Protein AF-A0A6C0KJL3-F1 (afdb_monomer_lite)

Organism: NCBI:txid1070528

Secondary structure (DSSP, 8-state):
----TTSS-PPPHHHHHHHHHHHHSS-HHHHHHHHHHHHHHHHHHHHHHHHHHHHHTT-TT-HHHHHHHHHHHHHHHHHHHHS--SSS-HHHHHHHHHHHHHHHHHHHTT-S-GGGSS-HHHHHHHHSTTTS-S----HHHHHHHHHHTS-HHHHHHHHHHB-TTT--B-S-HHHHHHHTT--HHHHHHHHHHHHHHHHHHHHH-

Radius of gyration: 25.86 Å; chains: 1; bounding box: 66×48×45 Å

Structure (mmCIF, N/CA/C/O backbone):
data_AF-A0A6C0KJL3-F1
#
_entry.id   AF-A0A6C0KJL3-F1
#
loop_
_atom_site.group_PDB
_atom_site.id
_atom_site.type_symbol
_atom_site.label_atom_id
_atom_site.label_alt_id
_atom_site.label_comp_id
_atom_site.label_asym_id
_atom_site.label_entity_id
_atom_site.label_seq_id
_atom_site.pdbx_PDB_ins_code
_atom_site.Cartn_x
_atom_site.Cartn_y
_atom_site.Cartn_z
_atom_site.occupancy
_atom_site.B_iso_or_equiv
_atom_site.auth_seq_id
_atom_site.auth_comp_id
_atom_site.auth_asym_id
_atom_site.auth_atom_id
_atom_site.pdbx_PDB_model_num
ATOM 1 N N . MET A 1 1 ? 9.058 -17.399 2.125 1.00 34.12 1 MET A N 1
ATOM 2 C CA . MET A 1 1 ? 9.215 -16.465 3.259 1.00 34.12 1 MET A CA 1
ATOM 3 C C . MET A 1 1 ? 10.710 -16.349 3.480 1.00 34.12 1 MET A C 1
ATOM 5 O O . MET A 1 1 ? 11.333 -17.390 3.612 1.00 34.12 1 MET A O 1
ATOM 9 N N . VAL A 1 2 ? 11.296 -15.160 3.320 1.00 35.38 2 VAL A N 1
ATOM 10 C CA . VAL A 1 2 ? 12.758 -14.978 3.247 1.00 35.38 2 VAL A CA 1
ATOM 11 C C . VAL A 1 2 ? 13.234 -14.254 4.505 1.00 35.38 2 VAL A C 1
ATOM 13 O O . VAL A 1 2 ? 12.741 -13.169 4.811 1.00 35.38 2 VAL A O 1
ATOM 16 N N . ASP A 1 3 ? 14.181 -14.874 5.206 1.00 35.19 3 ASP A N 1
ATOM 17 C CA . ASP A 1 3 ? 14.877 -14.434 6.424 1.00 35.19 3 ASP A CA 1
ATOM 18 C C . ASP A 1 3 ? 15.777 -13.193 6.209 1.00 35.19 3 ASP A C 1
ATOM 20 O O . ASP A 1 3 ? 16.974 -13.198 6.486 1.00 35.19 3 ASP A O 1
ATOM 24 N N . GLY A 1 4 ? 15.213 -12.096 5.698 1.00 38.81 4 GLY A N 1
ATOM 25 C CA . GLY A 1 4 ? 15.947 -10.861 5.378 1.00 38.81 4 GLY A CA 1
ATOM 26 C C . GLY A 1 4 ? 15.977 -9.797 6.484 1.00 38.81 4 GLY A C 1
ATOM 27 O O . GLY A 1 4 ? 16.619 -8.763 6.324 1.00 38.81 4 GLY A O 1
ATOM 28 N N . TYR A 1 5 ? 15.300 -10.013 7.616 1.00 45.66 5 TYR A N 1
ATOM 29 C CA . TYR A 1 5 ? 15.091 -8.982 8.649 1.00 45.66 5 TYR A CA 1
ATOM 30 C C . TYR A 1 5 ? 16.319 -8.677 9.538 1.00 45.66 5 TYR A C 1
ATOM 32 O O . TYR A 1 5 ? 16.219 -7.849 10.439 1.00 45.66 5 TYR A O 1
ATOM 40 N N . ARG A 1 6 ? 17.470 -9.340 9.338 1.00 42.97 6 ARG A N 1
ATOM 41 C CA . ARG A 1 6 ? 18.531 -9.434 10.363 1.00 42.97 6 ARG A CA 1
ATOM 42 C C . ARG A 1 6 ? 19.648 -8.378 10.353 1.00 42.97 6 ARG A C 1
ATOM 44 O 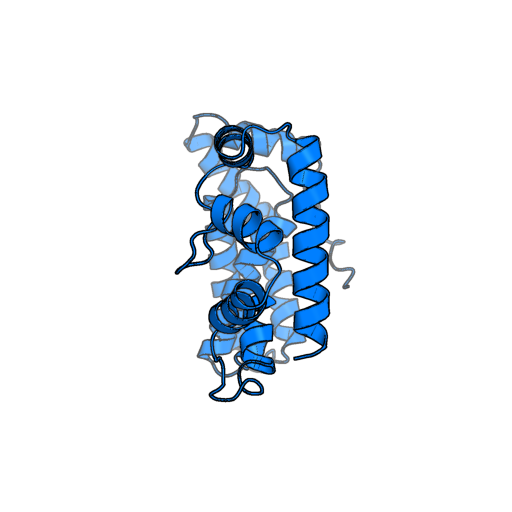O . ARG A 1 6 ? 20.422 -8.386 11.300 1.00 42.97 6 ARG A O 1
ATOM 51 N N . SER A 1 7 ? 19.782 -7.484 9.367 1.00 54.38 7 SER A N 1
ATOM 52 C CA . SER A 1 7 ? 20.980 -6.607 9.307 1.00 54.38 7 SER A CA 1
ATOM 53 C C . SER A 1 7 ? 20.757 -5.121 9.581 1.00 54.38 7 SER A C 1
ATOM 55 O O . SER A 1 7 ? 21.727 -4.372 9.578 1.00 54.38 7 SER A O 1
ATOM 57 N N . ILE A 1 8 ? 19.519 -4.666 9.769 1.00 61.59 8 ILE A N 1
ATOM 58 C CA . ILE A 1 8 ? 19.235 -3.255 10.058 1.00 61.59 8 ILE A CA 1
ATOM 59 C C . ILE A 1 8 ? 18.460 -3.221 11.363 1.00 61.59 8 ILE A C 1
ATOM 61 O O . ILE A 1 8 ? 17.406 -3.861 11.430 1.00 61.59 8 ILE A O 1
ATOM 65 N N . PRO A 1 9 ? 18.975 -2.542 12.404 1.00 66.75 9 PRO A N 1
ATOM 66 C CA . PRO A 1 9 ? 18.314 -2.513 13.692 1.00 66.75 9 PRO A CA 1
ATOM 67 C C . PRO A 1 9 ? 16.932 -1.896 13.511 1.00 66.75 9 PRO A C 1
ATOM 69 O O . PRO A 1 9 ? 16.788 -0.720 13.183 1.00 66.75 9 PRO A O 1
ATOM 72 N N . MET A 1 10 ? 15.900 -2.718 13.660 1.00 80.81 10 MET A N 1
ATOM 73 C CA . MET A 1 10 ? 14.526 -2.241 13.661 1.00 80.81 10 MET A CA 1
ATOM 74 C C . MET A 1 10 ? 14.321 -1.375 14.899 1.00 80.81 10 MET A C 1
ATOM 76 O O . MET A 1 10 ? 14.854 -1.691 15.964 1.00 80.81 10 MET A O 1
ATOM 80 N N . LEU A 1 11 ? 13.525 -0.314 14.771 1.00 83.81 11 LEU A N 1
ATOM 81 C CA . LEU A 1 11 ? 13.121 0.454 15.947 1.00 83.81 11 LEU A CA 1
ATOM 82 C C . LEU A 1 11 ? 12.417 -0.472 16.950 1.00 83.81 11 LEU A C 1
ATOM 84 O O . LEU A 1 11 ? 11.593 -1.311 16.564 1.00 83.81 11 LEU A O 1
ATOM 88 N N . SER A 1 12 ? 12.747 -0.313 18.230 1.00 85.44 12 SER A N 1
ATOM 89 C CA . SER A 1 12 ? 12.086 -1.027 19.321 1.00 85.44 12 SER A CA 1
ATOM 90 C C . SER A 1 12 ? 10.618 -0.604 19.438 1.00 85.44 12 SER A C 1
ATOM 92 O O . SER A 1 12 ? 10.210 0.454 18.954 1.00 85.44 12 SER A O 1
ATOM 94 N N . GLU A 1 13 ? 9.806 -1.396 20.142 1.00 82.56 13 GLU A N 1
ATOM 95 C CA . GLU A 1 13 ? 8.405 -1.031 20.409 1.00 82.56 13 GLU A CA 1
ATOM 96 C C . GLU A 1 13 ? 8.288 0.308 21.161 1.00 82.56 13 GLU A C 1
ATOM 98 O O . GLU A 1 13 ? 7.394 1.103 20.872 1.00 82.56 13 GLU A O 1
ATOM 103 N N . SER A 1 14 ? 9.226 0.607 22.070 1.00 86.25 14 SER A N 1
ATOM 104 C CA . SER A 1 14 ? 9.267 1.891 22.781 1.00 86.25 14 SER A CA 1
ATOM 105 C C . SER A 1 14 ? 9.538 3.067 21.838 1.00 86.25 14 SER A C 1
ATOM 107 O O . SER A 1 14 ? 8.843 4.081 21.904 1.00 86.25 14 SER A O 1
ATOM 109 N N . GLN A 1 15 ? 10.482 2.916 20.906 1.00 87.75 15 GLN A N 1
ATOM 110 C CA . GLN A 1 15 ? 10.778 3.927 19.888 1.00 87.75 15 GLN A CA 1
ATOM 111 C C . GLN A 1 15 ? 9.603 4.115 18.920 1.00 87.75 15 GLN A C 1
ATOM 113 O O . GLN A 1 15 ? 9.254 5.244 18.590 1.00 87.75 15 GLN A O 1
ATOM 118 N N . ILE A 1 16 ? 8.934 3.032 18.511 1.00 86.56 16 ILE A N 1
ATOM 119 C CA . ILE A 1 16 ? 7.727 3.106 17.672 1.00 86.56 16 ILE A CA 1
ATOM 120 C C . ILE A 1 16 ? 6.605 3.851 18.401 1.00 86.56 16 ILE A C 1
ATOM 122 O O . ILE A 1 16 ? 5.916 4.667 17.789 1.00 86.56 16 ILE A O 1
ATOM 126 N N . SER A 1 17 ? 6.430 3.612 19.703 1.00 87.25 17 SER A N 1
ATOM 127 C CA . SER A 1 17 ? 5.445 4.340 20.506 1.00 87.25 17 SER A CA 1
ATOM 128 C C . SER A 1 17 ? 5.764 5.834 20.588 1.00 87.25 17 SER A C 1
ATOM 130 O O . SER A 1 17 ? 4.853 6.651 20.472 1.00 87.25 17 SER A O 1
ATOM 132 N N . MET A 1 18 ? 7.038 6.201 20.746 1.00 89.12 18 MET A N 1
ATOM 133 C CA . MET A 1 18 ? 7.469 7.602 20.743 1.00 89.12 18 MET A CA 1
ATOM 134 C C . MET A 1 18 ? 7.183 8.265 19.391 1.00 89.12 18 MET A C 1
ATOM 136 O O . MET A 1 18 ? 6.534 9.305 19.342 1.00 89.12 18 MET A O 1
ATOM 140 N N . VAL A 1 19 ? 7.562 7.608 18.293 1.00 90.44 19 VAL A N 1
ATOM 141 C CA . VAL A 1 19 ? 7.276 8.063 16.926 1.00 90.44 19 VAL A CA 1
ATOM 142 C C . VAL A 1 19 ? 5.771 8.247 16.708 1.00 90.44 19 VAL A C 1
ATOM 144 O O . VAL A 1 19 ? 5.336 9.270 16.189 1.00 90.44 19 VAL A O 1
ATOM 147 N N . ARG A 1 20 ? 4.946 7.293 17.152 1.00 91.25 20 ARG A N 1
ATOM 148 C CA . ARG A 1 20 ? 3.483 7.396 17.072 1.00 91.25 20 ARG A CA 1
ATOM 149 C C . ARG A 1 20 ? 2.946 8.605 17.834 1.00 91.25 20 ARG A C 1
ATOM 151 O O . ARG A 1 20 ? 2.036 9.262 17.341 1.00 91.25 20 ARG A O 1
ATOM 158 N N . ASN A 1 21 ? 3.475 8.883 19.021 1.00 90.69 21 ASN A N 1
ATOM 159 C CA . ASN A 1 21 ? 3.049 10.033 19.813 1.00 90.69 21 ASN A CA 1
ATOM 160 C C . ASN A 1 21 ? 3.415 11.353 19.123 1.00 90.69 21 ASN A C 1
ATOM 162 O O . ASN A 1 21 ? 2.579 12.249 19.088 1.00 90.69 21 ASN A O 1
ATOM 166 N N . ILE A 1 22 ? 4.593 11.436 18.496 1.00 91.31 22 ILE A N 1
ATOM 167 C CA . ILE A 1 22 ? 4.994 12.599 17.688 1.00 91.31 22 ILE A CA 1
ATOM 168 C C . ILE A 1 22 ? 4.017 12.817 16.525 1.00 91.31 22 ILE A C 1
ATOM 170 O O . ILE A 1 22 ? 3.498 13.914 16.350 1.00 91.31 22 ILE A O 1
ATOM 174 N N . PHE A 1 23 ? 3.685 11.766 15.768 1.00 88.88 23 PHE A N 1
ATOM 175 C CA . PHE A 1 23 ? 2.754 11.883 14.638 1.00 88.88 23 PHE A CA 1
ATOM 176 C C . PHE A 1 23 ? 1.303 12.186 15.040 1.00 88.88 23 PHE A C 1
ATOM 178 O O . PHE A 1 23 ? 0.539 12.664 14.202 1.00 88.88 23 PHE A O 1
ATOM 185 N N . LYS A 1 24 ? 0.921 11.930 16.297 1.00 89.31 24 LYS A N 1
ATOM 186 C CA . LYS A 1 24 ? -0.383 12.315 16.857 1.00 89.31 24 LYS A CA 1
ATOM 187 C C . LYS A 1 24 ? -0.439 13.758 17.359 1.00 89.31 24 LYS A C 1
ATOM 189 O O . LYS A 1 24 ? -1.544 14.267 17.500 1.00 89.31 24 LYS A O 1
ATOM 194 N N . GLY A 1 25 ? 0.701 14.363 17.688 1.00 88.06 25 GLY A N 1
ATOM 195 C CA . GLY A 1 25 ? 0.764 15.754 18.136 1.00 88.06 25 GLY A CA 1
ATOM 196 C C . GLY A 1 25 ? 0.514 16.743 16.997 1.00 88.06 25 GLY A C 1
ATOM 197 O O . GLY A 1 25 ? 0.471 16.356 15.831 1.00 88.06 25 GLY A O 1
ATOM 198 N N . ASP A 1 26 ? 0.394 18.025 17.328 1.00 89.19 26 ASP A N 1
ATOM 199 C CA . ASP A 1 26 ? 0.121 19.092 16.350 1.00 89.19 26 ASP A CA 1
ATOM 200 C C . ASP A 1 26 ? 1.394 19.775 15.814 1.00 89.19 26 ASP A C 1
ATOM 202 O O . ASP A 1 26 ? 1.324 20.617 14.923 1.00 89.19 26 ASP A O 1
ATOM 206 N N . ASP A 1 27 ? 2.573 19.405 16.324 1.00 92.44 27 ASP A N 1
ATOM 207 C CA . ASP A 1 27 ? 3.851 19.986 15.902 1.00 92.44 27 ASP A CA 1
ATOM 208 C C . ASP A 1 27 ? 4.324 19.396 14.562 1.00 92.44 27 ASP A C 1
ATOM 210 O O . ASP A 1 27 ? 4.926 18.319 14.496 1.00 92.44 27 ASP A O 1
ATOM 214 N N . GLU A 1 28 ? 4.040 20.108 13.472 1.00 90.88 28 GLU A N 1
ATOM 215 C CA . GLU A 1 28 ? 4.455 19.703 12.127 1.00 90.88 28 GLU A CA 1
ATOM 216 C C . GLU A 1 28 ? 5.974 19.743 11.916 1.00 90.88 28 GLU A C 1
ATOM 218 O O . GLU A 1 28 ? 6.496 18.898 11.186 1.00 90.88 28 GLU A O 1
ATOM 223 N N . ASN A 1 29 ? 6.709 20.641 12.583 1.00 91.81 29 ASN A N 1
ATOM 224 C CA . ASN A 1 29 ? 8.169 20.69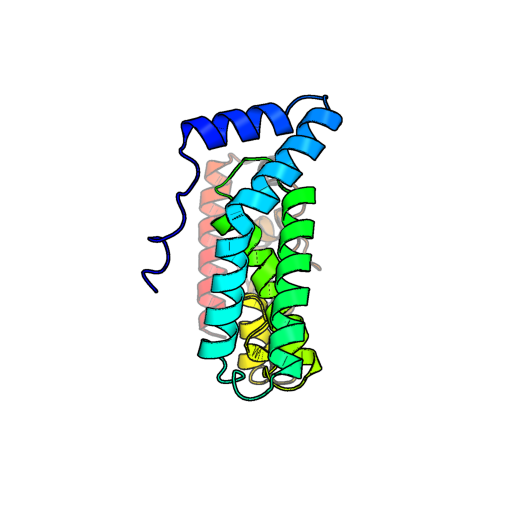2 12.455 1.00 91.81 29 ASN A CA 1
ATOM 225 C C . ASN A 1 29 ? 8.790 19.416 13.026 1.00 91.81 29 ASN A C 1
ATOM 227 O O . ASN A 1 29 ? 9.596 18.759 12.363 1.00 91.81 29 ASN A O 1
ATOM 231 N N . LEU A 1 30 ? 8.322 18.994 14.203 1.00 91.81 30 LEU A N 1
ATOM 232 C CA . LEU A 1 30 ? 8.777 17.760 14.836 1.00 91.81 30 LEU A CA 1
ATOM 233 C C . LEU A 1 30 ? 8.439 16.521 13.993 1.00 91.81 30 LEU A C 1
ATOM 235 O O . LEU A 1 30 ? 9.232 15.576 13.917 1.00 91.81 30 LEU A O 1
ATOM 239 N N . LYS A 1 31 ? 7.289 16.513 13.305 1.00 90.88 31 LYS A N 1
ATOM 240 C CA . LYS A 1 31 ? 6.938 15.441 12.359 1.00 90.88 31 LYS A CA 1
ATOM 241 C C . LYS A 1 31 ? 7.861 15.426 11.143 1.00 90.88 31 LYS A C 1
ATOM 243 O O . LYS A 1 31 ? 8.248 14.343 10.705 1.00 90.88 31 LYS A O 1
ATOM 248 N N . VAL A 1 32 ? 8.206 16.586 10.582 1.00 91.38 32 VAL A N 1
ATOM 249 C CA . VAL A 1 32 ? 9.141 16.696 9.447 1.00 91.38 32 VAL A CA 1
ATOM 250 C C . VAL A 1 32 ? 10.526 16.176 9.838 1.00 91.38 32 VAL A C 1
ATOM 252 O O . VAL A 1 32 ? 11.061 15.305 9.149 1.00 91.38 32 VAL A O 1
ATOM 255 N N . GLU A 1 33 ? 11.066 16.616 10.974 1.00 93.50 33 GLU A N 1
ATOM 256 C CA . GLU A 1 33 ? 12.355 16.136 11.487 1.00 93.50 33 GLU A CA 1
ATOM 257 C C . GLU A 1 33 ? 12.334 14.629 11.754 1.00 93.50 33 GLU A C 1
ATOM 259 O O . GLU A 1 33 ? 13.234 13.894 11.339 1.00 93.50 33 GLU A O 1
ATOM 264 N N . THR A 1 34 ? 11.255 14.135 12.365 1.00 93.00 34 THR A N 1
ATOM 265 C CA . THR A 1 34 ? 11.082 12.703 12.621 1.00 93.00 34 THR A CA 1
ATOM 266 C C . THR A 1 34 ? 11.068 11.910 11.317 1.00 93.00 34 THR A C 1
ATOM 268 O O . THR A 1 34 ? 11.749 10.890 11.221 1.00 93.00 34 THR A O 1
ATOM 271 N N . ARG A 1 35 ? 10.362 12.371 10.274 1.00 92.81 35 ARG A N 1
ATOM 272 C CA . ARG A 1 35 ? 10.384 11.718 8.952 1.00 92.81 35 ARG A CA 1
ATOM 273 C C . ARG A 1 35 ? 11.794 11.675 8.366 1.00 92.81 35 ARG A C 1
ATOM 275 O O . ARG A 1 35 ? 12.170 10.634 7.836 1.00 92.81 35 ARG A O 1
ATOM 282 N N . ALA A 1 36 ? 12.581 12.742 8.495 1.00 92.69 36 ALA A N 1
ATOM 283 C CA . ALA A 1 36 ? 13.961 12.775 8.007 1.00 92.69 36 ALA A CA 1
ATOM 284 C C . ALA A 1 36 ? 14.862 11.759 8.733 1.00 92.69 36 ALA A C 1
ATOM 286 O O . ALA A 1 36 ? 15.607 11.019 8.088 1.00 92.69 36 ALA A O 1
ATOM 287 N N . ILE A 1 37 ? 14.737 11.650 10.061 1.00 92.56 37 ILE A N 1
ATOM 288 C CA . ILE A 1 37 ? 15.468 10.656 10.865 1.00 92.56 37 ILE A CA 1
ATOM 289 C C . ILE A 1 37 ? 15.081 9.235 10.445 1.00 92.56 37 ILE A C 1
ATOM 291 O O . ILE A 1 37 ? 15.944 8.382 10.230 1.00 92.56 37 ILE A O 1
ATOM 295 N N . LEU A 1 38 ? 13.780 8.976 10.289 1.00 92.38 38 LEU A N 1
ATOM 296 C CA . LEU A 1 38 ? 13.280 7.683 9.827 1.00 92.38 38 LEU A CA 1
ATOM 297 C C . LEU A 1 38 ? 13.778 7.362 8.415 1.00 92.38 38 LEU A C 1
ATOM 299 O O . LEU A 1 38 ? 14.158 6.220 8.150 1.00 92.38 38 LEU A O 1
ATOM 303 N N . ALA A 1 39 ? 13.812 8.358 7.528 1.00 92.88 39 ALA A N 1
ATOM 304 C CA . ALA A 1 39 ? 14.319 8.196 6.176 1.00 92.88 39 ALA A CA 1
ATOM 305 C C . ALA A 1 39 ? 15.789 7.769 6.194 1.00 92.88 39 ALA A C 1
ATOM 307 O O . ALA A 1 39 ? 16.138 6.761 5.583 1.00 92.88 39 ALA A O 1
ATOM 308 N N . TYR A 1 40 ? 16.624 8.476 6.956 1.00 91.62 40 TYR A N 1
ATOM 309 C CA . TYR A 1 40 ? 18.043 8.163 7.104 1.00 91.62 40 TYR A CA 1
ATOM 310 C C . TYR A 1 40 ? 18.268 6.760 7.689 1.00 91.62 40 TYR A C 1
ATOM 312 O O . TYR A 1 40 ? 19.032 5.969 7.137 1.00 91.62 40 TYR A O 1
ATOM 320 N N . HIS A 1 41 ? 17.548 6.417 8.762 1.00 91.12 41 HIS A N 1
ATOM 321 C CA . HIS A 1 41 ? 17.692 5.135 9.461 1.00 91.12 41 HIS A CA 1
ATOM 322 C C . HIS A 1 41 ? 17.322 3.928 8.589 1.00 91.12 41 HIS A C 1
ATOM 324 O O . HIS A 1 41 ? 18.005 2.904 8.607 1.00 91.12 41 HIS A O 1
ATOM 330 N N . TYR A 1 42 ? 16.236 4.029 7.818 1.00 93.44 42 TYR A N 1
ATOM 331 C CA . TYR A 1 42 ? 15.719 2.911 7.023 1.00 93.44 42 TYR A CA 1
ATOM 332 C C . TYR A 1 42 ? 16.198 2.910 5.564 1.00 93.44 42 TYR A C 1
ATOM 334 O O . TYR A 1 42 ? 15.949 1.928 4.865 1.00 93.44 42 TYR A O 1
ATOM 342 N N . MET A 1 43 ? 16.924 3.928 5.089 1.00 92.50 43 MET A N 1
ATOM 343 C CA . MET A 1 43 ? 17.424 3.962 3.706 1.00 92.50 43 MET A CA 1
ATOM 344 C C . MET A 1 43 ? 18.256 2.724 3.317 1.00 92.50 43 MET A C 1
ATOM 346 O O . MET A 1 43 ? 18.006 2.166 2.243 1.00 92.50 43 MET A O 1
ATOM 350 N N . PRO A 1 44 ? 19.169 2.197 4.165 1.00 92.62 44 PRO A N 1
ATOM 351 C CA . PRO A 1 44 ? 19.893 0.965 3.840 1.00 92.62 44 PRO A CA 1
ATOM 352 C C . PRO A 1 44 ? 18.960 -0.239 3.629 1.00 92.62 44 PRO A C 1
ATOM 354 O O . PRO A 1 44 ? 19.248 -1.126 2.824 1.00 92.62 44 PRO A O 1
ATOM 357 N N . TRP A 1 45 ? 17.813 -0.265 4.319 1.00 94.31 45 TRP A N 1
ATOM 358 C CA . TRP A 1 45 ? 16.827 -1.343 4.203 1.00 94.31 45 TRP A CA 1
ATOM 359 C C . TRP A 1 45 ? 16.097 -1.237 2.875 1.00 94.31 45 TRP A C 1
ATOM 361 O O . TRP A 1 45 ? 15.952 -2.240 2.180 1.00 94.31 45 TRP A O 1
ATOM 371 N N . VAL A 1 46 ? 15.703 -0.023 2.492 1.00 94.81 46 VAL A N 1
ATOM 372 C CA . VAL A 1 46 ? 15.071 0.243 1.196 1.00 94.81 46 VAL A CA 1
ATOM 373 C C . VAL A 1 46 ? 16.011 -0.115 0.053 1.00 94.81 46 VAL A C 1
ATOM 375 O O . VAL A 1 46 ? 15.592 -0.771 -0.899 1.00 94.81 46 VAL A O 1
ATOM 378 N N . HIS A 1 47 ? 17.289 0.255 0.163 1.00 94.75 47 HIS A N 1
ATOM 379 C CA . HIS A 1 47 ? 18.305 -0.105 -0.820 1.00 94.75 47 HIS A CA 1
ATOM 380 C C . HIS A 1 47 ? 18.376 -1.627 -1.003 1.00 94.75 47 HIS A C 1
ATOM 382 O O . HIS A 1 47 ? 18.257 -2.138 -2.117 1.00 94.75 47 HIS A O 1
ATOM 388 N N . ARG A 1 48 ? 18.481 -2.377 0.099 1.00 93.00 48 ARG A N 1
ATOM 389 C CA . ARG A 1 48 ? 18.488 -3.842 0.047 1.00 93.00 48 ARG A CA 1
ATOM 390 C C . ARG A 1 48 ? 17.195 -4.409 -0.538 1.00 93.00 48 ARG A C 1
ATOM 392 O O . ARG A 1 48 ? 17.259 -5.273 -1.402 1.00 93.00 48 ARG A O 1
ATOM 399 N N . PHE A 1 49 ? 16.039 -3.884 -0.133 1.00 93.44 49 PHE A N 1
ATOM 400 C CA . PHE A 1 49 ? 14.732 -4.300 -0.644 1.00 93.44 49 PHE A CA 1
ATOM 401 C C . PHE A 1 49 ? 14.647 -4.170 -2.173 1.00 93.44 49 PHE A C 1
ATOM 403 O O . PHE A 1 49 ? 14.144 -5.070 -2.845 1.00 93.44 49 PHE A O 1
ATOM 410 N N . CYS A 1 50 ? 15.159 -3.070 -2.732 1.00 95.06 50 CYS A N 1
ATOM 411 C CA . CYS A 1 50 ? 15.202 -2.854 -4.179 1.00 95.06 50 CYS A CA 1
ATOM 412 C C . CYS A 1 50 ? 16.163 -3.829 -4.874 1.00 95.06 50 CYS A C 1
ATOM 414 O O . CYS A 1 50 ? 15.816 -4.385 -5.916 1.00 95.06 50 CYS A O 1
ATOM 416 N N . GLY A 1 51 ? 17.333 -4.083 -4.279 1.00 94.19 51 GLY A N 1
ATOM 417 C CA . GLY A 1 51 ? 18.304 -5.053 -4.791 1.00 94.19 51 GLY A CA 1
ATOM 418 C C . GLY A 1 51 ? 17.758 -6.481 -4.810 1.00 94.19 51 GLY A C 1
ATOM 419 O O . GLY A 1 51 ? 17.800 -7.145 -5.845 1.00 94.19 51 GLY A O 1
ATOM 420 N N . ASP A 1 52 ? 17.155 -6.922 -3.705 1.00 93.31 52 ASP A N 1
ATOM 421 C CA . ASP A 1 52 ? 16.515 -8.236 -3.589 1.00 93.31 52 ASP A CA 1
ATOM 422 C C . ASP A 1 52 ? 15.387 -8.388 -4.623 1.00 93.31 52 ASP A C 1
ATOM 424 O O . ASP A 1 52 ? 15.222 -9.445 -5.238 1.00 93.31 52 ASP A O 1
ATOM 428 N N . PHE A 1 53 ? 14.620 -7.318 -4.861 1.00 93.31 53 PHE A N 1
ATOM 429 C CA . PHE A 1 53 ? 13.590 -7.290 -5.895 1.00 93.31 53 PHE A CA 1
ATOM 430 C C . PHE A 1 53 ? 14.193 -7.433 -7.303 1.00 93.31 53 PHE A C 1
ATOM 432 O O . PHE A 1 53 ? 13.761 -8.295 -8.070 1.00 93.31 53 PHE A O 1
ATOM 439 N N . ALA A 1 54 ? 15.213 -6.642 -7.642 1.00 93.25 54 ALA A N 1
ATOM 440 C CA . ALA A 1 54 ? 15.878 -6.703 -8.944 1.00 93.25 54 ALA A CA 1
ATOM 441 C C . ALA A 1 54 ? 16.521 -8.079 -9.203 1.00 93.25 54 ALA A C 1
ATOM 443 O O . ALA A 1 54 ? 16.395 -8.639 -10.297 1.00 93.25 54 ALA A O 1
ATOM 444 N N . GLN A 1 55 ? 17.143 -8.668 -8.178 1.00 92.62 55 GLN A N 1
ATOM 445 C CA . GLN A 1 55 ? 17.708 -10.013 -8.236 1.00 92.62 55 GLN A CA 1
ATOM 446 C C . GLN A 1 55 ? 16.622 -11.068 -8.454 1.00 92.62 55 GLN A C 1
ATOM 448 O O . GLN A 1 55 ? 16.746 -11.905 -9.351 1.00 92.62 55 GLN A O 1
ATOM 453 N N . LYS A 1 56 ? 15.530 -11.008 -7.681 1.00 90.44 56 LYS A N 1
ATOM 454 C CA . LYS A 1 56 ? 14.394 -11.931 -7.803 1.00 90.44 56 LYS A CA 1
ATOM 455 C C . LYS A 1 56 ? 13.804 -11.929 -9.214 1.00 90.44 56 LYS A C 1
ATOM 457 O O . LYS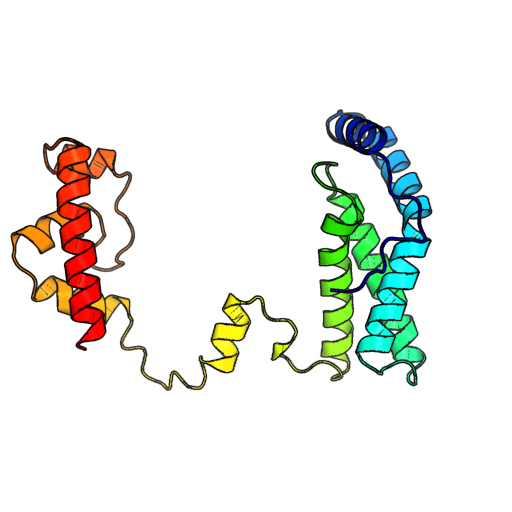 A 1 56 ? 13.472 -12.993 -9.732 1.00 90.44 56 LYS A O 1
ATOM 462 N N . HIS A 1 57 ? 13.697 -10.755 -9.831 1.00 87.75 57 HIS A N 1
ATOM 463 C CA . HIS A 1 57 ? 13.160 -10.597 -11.182 1.00 87.75 57 HIS A CA 1
ATOM 464 C C . HIS A 1 57 ? 14.213 -10.745 -12.293 1.00 87.75 57 HIS A C 1
ATOM 466 O O . HIS A 1 57 ? 13.880 -10.590 -13.462 1.00 87.75 57 HIS A O 1
ATOM 472 N N . ARG A 1 58 ? 15.460 -11.111 -11.953 1.00 89.75 58 ARG A N 1
ATOM 473 C CA . ARG A 1 58 ? 16.555 -11.394 -12.901 1.00 89.75 58 ARG A CA 1
ATOM 474 C C . ARG A 1 58 ? 16.894 -10.226 -13.836 1.00 89.75 58 ARG A C 1
ATOM 476 O O . ARG A 1 58 ? 17.371 -10.443 -14.944 1.00 89.75 58 ARG A O 1
ATOM 483 N N . VAL A 1 59 ? 16.708 -8.991 -13.372 1.00 90.19 59 VAL A N 1
ATOM 484 C CA . VAL A 1 59 ? 16.978 -7.770 -14.158 1.00 90.19 59 VAL A CA 1
ATOM 485 C C . VAL A 1 59 ? 18.329 -7.126 -13.847 1.00 90.19 59 VAL A C 1
ATOM 487 O O . VAL A 1 59 ? 18.640 -6.062 -14.365 1.00 90.19 59 VAL A O 1
ATOM 490 N N . MET A 1 60 ? 19.172 -7.789 -13.050 1.00 89.31 60 MET A N 1
ATOM 491 C CA . MET A 1 60 ? 20.491 -7.281 -12.640 1.00 89.31 60 MET A CA 1
ATOM 492 C C . MET A 1 60 ? 21.446 -6.972 -13.809 1.00 89.31 60 MET A C 1
ATOM 494 O O . MET A 1 60 ? 22.393 -6.213 -13.628 1.00 89.31 60 MET A O 1
ATOM 498 N N . GLY A 1 61 ? 21.217 -7.551 -14.993 1.00 85.88 61 GLY A N 1
ATOM 499 C CA . GLY A 1 61 ? 22.006 -7.265 -16.197 1.00 85.88 61 GLY A CA 1
ATOM 500 C C . GLY A 1 61 ? 21.689 -5.912 -16.847 1.00 85.88 61 GLY A C 1
ATOM 501 O O . GLY A 1 61 ? 22.547 -5.351 -17.527 1.00 85.88 61 GLY A O 1
ATOM 502 N N . ASP A 1 62 ? 20.495 -5.361 -16.617 1.00 90.44 62 ASP A N 1
ATOM 503 C CA . ASP A 1 62 ? 20.078 -4.064 -17.152 1.00 90.44 62 ASP A CA 1
ATOM 504 C C . ASP A 1 62 ? 20.337 -2.964 -16.115 1.00 90.44 62 ASP A C 1
ATOM 506 O O . ASP A 1 62 ? 19.518 -2.680 -15.241 1.00 90.44 62 ASP A O 1
ATOM 510 N N . LYS A 1 63 ? 21.508 -2.326 -16.211 1.00 92.19 63 LYS A N 1
ATOM 511 C CA . LYS A 1 63 ? 21.925 -1.272 -15.272 1.00 92.19 63 LYS A CA 1
ATOM 512 C C . LYS A 1 63 ? 20.983 -0.066 -15.264 1.00 92.19 63 LYS A C 1
ATOM 514 O O . LYS A 1 63 ? 20.831 0.566 -14.221 1.00 92.19 63 LYS A O 1
ATOM 519 N N . VAL A 1 64 ? 20.373 0.266 -16.405 1.00 91.75 64 VAL A N 1
ATOM 520 C CA . VAL A 1 64 ? 19.449 1.405 -16.506 1.00 91.75 64 VAL A CA 1
ATOM 521 C C . VAL A 1 64 ? 18.185 1.082 -15.726 1.00 91.75 64 VAL A C 1
ATOM 523 O O . VAL A 1 64 ? 17.804 1.840 -14.838 1.00 91.75 64 VAL A O 1
ATOM 526 N N . LEU A 1 65 ? 17.595 -0.085 -15.982 1.00 89.56 65 LEU A N 1
ATOM 527 C CA . LEU A 1 65 ? 16.420 -0.552 -15.256 1.00 89.56 65 LEU A CA 1
ATOM 528 C C . LEU A 1 65 ? 16.685 -0.701 -13.757 1.00 89.56 65 LEU A C 1
ATOM 530 O O . LEU A 1 65 ? 15.860 -0.298 -12.942 1.00 89.56 65 LEU A O 1
ATOM 534 N N . VAL A 1 66 ? 17.837 -1.252 -13.375 1.00 91.94 66 VAL A N 1
ATOM 535 C CA . VAL A 1 66 ? 18.219 -1.369 -11.964 1.00 91.94 66 VAL A CA 1
ATOM 536 C C . VAL A 1 66 ? 18.241 0.012 -11.307 1.00 91.94 66 VAL A C 1
ATOM 538 O O . VAL A 1 66 ? 17.601 0.194 -10.274 1.00 91.94 66 VAL A O 1
ATOM 541 N N . ASN A 1 67 ? 18.881 1.010 -11.920 1.00 93.06 67 ASN A N 1
ATOM 542 C CA . ASN A 1 67 ? 18.888 2.375 -11.388 1.00 93.06 67 ASN A CA 1
ATOM 543 C C . ASN A 1 67 ? 17.475 2.971 -11.265 1.00 93.06 67 ASN A C 1
ATOM 545 O O . ASN A 1 67 ? 17.162 3.588 -10.245 1.00 93.06 67 ASN A O 1
ATOM 549 N N . GLU A 1 68 ? 16.603 2.747 -12.251 1.00 91.94 68 GLU A N 1
ATOM 550 C CA . GLU A 1 68 ? 15.201 3.183 -12.193 1.00 91.94 68 GLU A CA 1
ATOM 551 C C . GLU A 1 68 ? 14.428 2.523 -11.049 1.00 91.94 68 GLU A C 1
ATOM 553 O O . GLU A 1 68 ? 13.634 3.182 -10.373 1.00 91.94 68 GLU A O 1
ATOM 558 N N . LEU A 1 69 ? 14.669 1.233 -10.797 1.00 93.62 69 LEU A N 1
ATOM 559 C CA . LEU A 1 69 ? 14.076 0.518 -9.671 1.00 93.62 69 LEU A CA 1
ATOM 560 C C . LEU A 1 69 ? 14.513 1.137 -8.346 1.00 93.62 69 LEU A C 1
ATOM 562 O O . LEU A 1 69 ? 13.659 1.445 -7.519 1.00 93.62 69 LEU A O 1
ATOM 566 N N . TYR A 1 70 ? 15.806 1.395 -8.157 1.00 95.88 70 TYR A N 1
ATOM 567 C CA . TYR A 1 70 ? 16.294 2.042 -6.939 1.00 95.88 70 TYR A CA 1
ATOM 568 C C . TYR A 1 70 ? 15.671 3.425 -6.729 1.00 95.88 70 TYR A C 1
ATOM 570 O O . TYR A 1 70 ? 15.116 3.688 -5.663 1.00 95.88 70 TYR A O 1
ATOM 578 N N . GLN A 1 71 ? 15.682 4.286 -7.750 1.00 94.12 71 GLN A N 1
ATOM 579 C CA . GLN A 1 71 ? 15.082 5.622 -7.660 1.00 94.12 71 GLN A CA 1
ATOM 580 C C . GLN A 1 71 ? 13.582 5.557 -7.348 1.00 94.12 71 GLN A C 1
ATOM 582 O O . GLN A 1 71 ? 13.092 6.258 -6.463 1.00 94.12 71 GLN A O 1
ATOM 587 N N . SER A 1 72 ? 12.847 4.681 -8.034 1.00 91.44 72 SER A N 1
ATOM 588 C CA . SER A 1 72 ? 11.407 4.510 -7.828 1.00 91.44 72 SER A CA 1
ATOM 589 C C . SER A 1 72 ? 11.081 3.928 -6.451 1.00 91.44 72 SER A C 1
ATOM 591 O O . SER A 1 72 ? 10.108 4.337 -5.814 1.00 91.44 72 SER A O 1
ATOM 593 N N . GLY A 1 73 ? 11.916 3.013 -5.957 1.00 94.25 73 GLY A N 1
ATOM 594 C CA . GLY A 1 73 ? 11.818 2.467 -4.610 1.00 94.25 73 GLY A CA 1
ATOM 595 C C . GLY A 1 73 ? 12.043 3.528 -3.536 1.00 94.25 73 GLY A C 1
ATOM 596 O O . GLY A 1 73 ? 11.259 3.604 -2.591 1.00 94.25 73 GLY A O 1
ATOM 597 N N . TYR A 1 74 ? 13.040 4.402 -3.708 1.00 96.38 74 TYR A N 1
ATOM 598 C CA . TYR A 1 74 ? 13.269 5.533 -2.803 1.00 96.38 74 TYR A CA 1
ATOM 599 C C . TYR A 1 74 ? 12.098 6.512 -2.808 1.00 96.38 74 TYR A C 1
ATOM 601 O O . TYR A 1 74 ? 11.633 6.903 -1.742 1.00 96.38 74 TYR A O 1
ATOM 609 N N . LEU A 1 75 ? 11.561 6.849 -3.985 1.00 92.50 75 LEU A N 1
ATOM 610 C CA . LEU A 1 75 ? 10.371 7.697 -4.092 1.00 92.50 75 LEU A CA 1
ATOM 611 C C . LEU A 1 75 ? 9.167 7.078 -3.373 1.00 92.50 75 LEU A C 1
ATOM 613 O O . LEU A 1 75 ? 8.490 7.761 -2.610 1.00 92.50 75 LEU A O 1
ATOM 617 N N . GLY A 1 76 ? 8.929 5.777 -3.563 1.00 89.75 76 GLY A N 1
ATOM 618 C CA . GLY A 1 76 ? 7.869 5.057 -2.856 1.00 89.75 76 GLY A CA 1
ATOM 619 C C . GLY A 1 76 ? 8.061 5.045 -1.340 1.00 89.75 76 GLY A C 1
ATOM 620 O O . GLY A 1 76 ? 7.091 5.121 -0.589 1.00 89.75 76 GLY A O 1
ATOM 621 N N . PHE A 1 77 ? 9.307 4.979 -0.873 1.00 96.00 77 PHE A N 1
ATOM 622 C CA . PHE A 1 77 ? 9.602 5.066 0.549 1.00 96.00 77 PHE A CA 1
ATOM 623 C C . PHE A 1 77 ? 9.313 6.462 1.119 1.00 96.00 77 PHE A C 1
ATOM 625 O O . PHE A 1 77 ? 8.625 6.559 2.135 1.00 96.00 77 PHE A O 1
ATOM 632 N N . MET A 1 78 ? 9.755 7.531 0.455 1.00 94.25 78 MET A N 1
ATOM 633 C CA . MET A 1 78 ? 9.489 8.907 0.901 1.00 94.25 78 MET A CA 1
ATOM 634 C C . MET A 1 78 ? 7.984 9.205 0.950 1.00 94.25 78 MET A C 1
ATOM 636 O O . MET A 1 78 ? 7.484 9.654 1.978 1.00 94.25 78 MET A O 1
ATOM 640 N N . GLU A 1 79 ? 7.244 8.824 -0.095 1.00 91.25 79 GLU A N 1
ATOM 641 C CA . GLU A 1 79 ? 5.778 8.933 -0.149 1.00 91.25 79 GLU A CA 1
ATOM 642 C C . GLU A 1 79 ? 5.101 8.173 1.005 1.00 91.25 79 GLU A C 1
ATOM 644 O O . GLU A 1 79 ? 4.110 8.623 1.583 1.00 91.25 79 GLU A O 1
ATOM 649 N N . SER A 1 80 ? 5.643 7.014 1.390 1.00 93.69 80 SER A N 1
ATOM 650 C CA . SER A 1 80 ? 5.114 6.276 2.536 1.00 93.69 80 SER A CA 1
ATOM 651 C C . SER A 1 80 ? 5.343 7.010 3.861 1.00 93.69 80 SER A C 1
ATOM 653 O O . SER A 1 80 ? 4.456 7.002 4.708 1.00 93.69 80 SER A O 1
ATOM 655 N N . LEU A 1 81 ? 6.481 7.689 4.044 1.00 92.56 81 LEU A N 1
ATOM 656 C CA . LEU A 1 81 ? 6.777 8.435 5.272 1.00 92.56 81 LEU A CA 1
ATOM 657 C C . LEU A 1 81 ? 5.911 9.691 5.423 1.00 92.56 81 LEU A C 1
ATOM 659 O O . LEU A 1 81 ? 5.554 10.052 6.545 1.00 92.56 81 LEU A O 1
ATOM 663 N N . GLU A 1 82 ? 5.526 10.332 4.320 1.00 90.12 82 GLU A N 1
ATOM 664 C CA . GLU A 1 82 ? 4.572 11.451 4.332 1.00 90.12 82 GLU A CA 1
ATOM 665 C C . GLU A 1 82 ? 3.227 11.030 4.942 1.00 90.12 82 GLU A C 1
ATOM 667 O O . GLU A 1 82 ? 2.682 11.732 5.797 1.00 90.12 82 GLU A O 1
ATOM 672 N N . ASN A 1 83 ? 2.757 9.834 4.575 1.00 88.94 83 ASN A N 1
ATOM 673 C CA . ASN A 1 83 ? 1.470 9.263 4.986 1.00 88.94 83 ASN A CA 1
ATOM 674 C C . ASN A 1 83 ? 1.535 8.415 6.271 1.00 88.94 83 ASN A C 1
ATOM 676 O O . ASN A 1 83 ? 0.517 7.898 6.745 1.00 88.94 83 ASN A O 1
ATOM 680 N N . TYR A 1 84 ? 2.727 8.225 6.834 1.00 88.69 84 TYR A N 1
ATOM 681 C CA . TYR A 1 84 ? 2.940 7.342 7.971 1.00 88.69 84 TYR A CA 1
ATOM 682 C C . TYR A 1 84 ? 2.477 7.977 9.289 1.00 88.69 84 TYR A C 1
ATOM 684 O O . TYR A 1 84 ? 2.805 9.117 9.599 1.00 88.69 84 TYR A O 1
ATOM 692 N N . ASN A 1 85 ? 1.753 7.203 10.105 1.00 85.75 85 ASN A N 1
ATOM 693 C CA . ASN A 1 85 ? 1.159 7.658 11.370 1.00 85.75 85 ASN A CA 1
ATOM 694 C C . ASN A 1 85 ? 1.645 6.881 12.613 1.00 85.75 85 ASN A C 1
ATOM 696 O O . ASN A 1 85 ? 1.050 6.977 13.687 1.00 85.75 85 ASN A O 1
ATOM 700 N N . GLY A 1 86 ? 2.680 6.044 12.484 1.00 82.00 86 GLY A N 1
ATOM 701 C CA . GLY A 1 86 ? 3.219 5.276 13.613 1.00 82.00 86 GLY A CA 1
ATOM 702 C C . GLY A 1 86 ? 2.385 4.067 14.065 1.00 82.00 86 GLY A C 1
ATOM 703 O O . GLY A 1 86 ? 2.704 3.455 15.087 1.00 82.00 86 GLY A O 1
ATOM 704 N N . ALA A 1 87 ? 1.302 3.698 13.370 1.00 82.38 87 ALA A N 1
ATOM 705 C CA . ALA A 1 87 ? 0.427 2.602 13.807 1.00 82.38 87 ALA A CA 1
ATOM 706 C C . ALA A 1 87 ? 1.086 1.212 13.726 1.00 82.38 87 ALA A C 1
ATOM 708 O O . ALA A 1 87 ? 0.832 0.356 14.571 1.00 82.38 87 ALA A O 1
ATOM 709 N N . VAL A 1 88 ? 1.952 0.987 12.741 1.00 84.31 88 VAL A N 1
ATOM 710 C CA . VAL A 1 88 ? 2.600 -0.305 12.452 1.00 84.31 88 VAL A CA 1
ATOM 711 C C . VAL A 1 88 ? 4.086 -0.091 12.173 1.00 84.31 88 VAL A C 1
ATOM 713 O O . VAL A 1 88 ? 4.471 1.025 11.857 1.00 84.31 88 VAL A O 1
ATOM 716 N N . LYS A 1 89 ? 4.937 -1.125 12.233 1.00 86.06 89 LYS A N 1
ATOM 717 C CA . LYS A 1 89 ? 6.375 -0.931 11.953 1.00 86.06 89 LYS A CA 1
ATOM 718 C C . LYS A 1 89 ? 6.607 -0.469 10.511 1.00 86.06 89 LYS A C 1
ATOM 720 O O . LYS A 1 89 ? 5.968 -0.970 9.582 1.00 86.06 89 LYS A O 1
ATOM 725 N N . ILE A 1 90 ? 7.585 0.416 10.332 1.00 89.31 90 ILE A N 1
ATOM 726 C CA . ILE A 1 90 ? 7.898 1.067 9.052 1.00 89.31 90 ILE A CA 1
ATOM 727 C C . ILE A 1 90 ? 8.092 0.077 7.897 1.00 89.31 90 ILE A C 1
ATOM 729 O O . ILE A 1 90 ? 7.468 0.304 6.860 1.00 89.31 90 ILE A O 1
ATOM 733 N N . PRO A 1 91 ? 8.835 -1.042 8.031 1.00 89.50 91 PRO A N 1
ATOM 734 C CA . PRO A 1 91 ? 8.987 -1.986 6.922 1.00 89.50 91 PRO A CA 1
ATOM 735 C C . PRO A 1 91 ? 7.671 -2.601 6.434 1.00 89.50 91 PRO A C 1
ATOM 737 O O . PRO A 1 91 ? 7.489 -2.798 5.234 1.00 89.50 91 PRO A O 1
ATOM 740 N N . TYR A 1 92 ? 6.730 -2.880 7.344 1.00 86.50 92 TYR A N 1
ATOM 741 C CA . TYR A 1 92 ? 5.431 -3.463 6.987 1.00 86.50 92 TYR A CA 1
ATOM 742 C C . TYR A 1 92 ? 4.533 -2.471 6.250 1.00 86.50 92 TYR A C 1
ATOM 744 O O . TYR A 1 92 ? 3.792 -2.859 5.346 1.00 86.50 92 TYR A O 1
ATOM 752 N N . TYR A 1 93 ? 4.587 -1.200 6.645 1.00 87.50 93 TYR A N 1
ATOM 753 C CA . TYR A 1 93 ? 3.833 -0.137 5.992 1.00 87.50 93 TYR A CA 1
ATOM 754 C C . TYR A 1 93 ? 4.454 0.227 4.642 1.00 87.50 93 TYR A C 1
ATOM 756 O O . TYR A 1 93 ? 3.839 0.056 3.589 1.00 87.50 93 TYR A O 1
ATOM 764 N N . SER A 1 94 ? 5.716 0.643 4.682 1.00 89.06 94 SER A N 1
ATOM 765 C CA . SER A 1 94 ? 6.450 1.201 3.547 1.00 89.06 94 SER A CA 1
ATOM 766 C C . SER A 1 94 ? 6.731 0.167 2.467 1.00 89.06 94 SER A C 1
ATOM 768 O O . SER A 1 94 ? 6.740 0.495 1.284 1.00 89.06 94 SER A O 1
ATOM 770 N N . GLY A 1 95 ? 6.886 -1.108 2.844 1.00 87.12 95 GLY A N 1
ATOM 771 C CA . GLY A 1 95 ? 7.115 -2.193 1.892 1.00 87.12 95 GLY A CA 1
ATOM 772 C C . GLY A 1 95 ? 6.027 -2.287 0.820 1.00 87.12 95 GLY A C 1
ATOM 773 O O . GLY A 1 95 ? 6.333 -2.611 -0.324 1.00 87.12 95 GLY A O 1
ATOM 774 N N . LYS A 1 96 ? 4.773 -1.934 1.140 1.00 85.06 96 LYS A N 1
ATOM 775 C CA . LYS A 1 96 ? 3.671 -1.916 0.163 1.00 85.06 96 LYS A CA 1
ATOM 776 C C . LYS A 1 96 ? 3.833 -0.805 -0.877 1.00 85.06 96 LYS A C 1
ATOM 778 O O . LYS A 1 96 ? 3.620 -1.053 -2.061 1.00 85.06 96 LYS A O 1
ATOM 783 N N . TYR A 1 97 ? 4.233 0.389 -0.439 1.00 87.50 97 TYR A N 1
ATOM 784 C CA . TYR A 1 97 ? 4.460 1.547 -1.308 1.00 87.50 97 TYR A CA 1
ATOM 785 C C . TYR A 1 97 ? 5.646 1.306 -2.243 1.00 87.50 97 TYR A C 1
ATOM 787 O O . TYR A 1 97 ? 5.518 1.435 -3.461 1.00 87.50 97 TYR A O 1
ATOM 795 N N . ILE A 1 98 ? 6.772 0.867 -1.670 1.00 89.31 98 ILE A N 1
ATOM 796 C CA . ILE A 1 98 ? 7.993 0.531 -2.408 1.00 89.31 98 ILE A CA 1
ATOM 797 C C . ILE A 1 98 ? 7.681 -0.552 -3.444 1.00 89.31 98 ILE A C 1
ATOM 799 O O . ILE A 1 98 ? 7.917 -0.359 -4.633 1.00 89.31 98 ILE A O 1
ATOM 803 N N . HIS A 1 99 ? 7.070 -1.665 -3.027 1.00 87.00 99 HIS A N 1
ATOM 804 C CA . HIS A 1 99 ? 6.741 -2.764 -3.932 1.00 87.00 99 HIS A CA 1
ATOM 805 C C . HIS A 1 99 ? 5.815 -2.331 -5.078 1.00 87.00 99 HIS A C 1
ATOM 807 O O . HIS A 1 99 ? 6.074 -2.664 -6.233 1.00 87.00 99 HIS A O 1
ATOM 813 N N . GLY A 1 100 ? 4.776 -1.539 -4.788 1.00 80.25 100 GLY A N 1
ATOM 814 C CA . GLY A 1 100 ? 3.876 -1.011 -5.817 1.00 80.25 100 GLY A CA 1
ATOM 815 C C . GLY A 1 100 ? 4.605 -0.171 -6.873 1.00 80.25 100 GLY A C 1
ATOM 816 O O . GLY A 1 100 ? 4.356 -0.327 -8.071 1.00 80.25 100 GLY A O 1
ATOM 817 N N . ARG A 1 101 ? 5.551 0.674 -6.445 1.00 85.38 101 ARG A N 1
ATOM 818 C CA . ARG A 1 101 ? 6.374 1.516 -7.328 1.00 85.38 101 ARG A CA 1
ATOM 819 C C . ARG A 1 101 ? 7.353 0.697 -8.174 1.00 85.38 101 ARG A C 1
ATOM 821 O O . ARG A 1 101 ? 7.417 0.907 -9.386 1.00 85.38 101 ARG A O 1
ATOM 828 N N . LEU A 1 102 ? 8.047 -0.272 -7.576 1.00 88.31 102 LEU A N 1
ATOM 829 C CA . LEU A 1 102 ? 8.975 -1.162 -8.288 1.00 88.31 102 LEU A CA 1
ATOM 830 C C . LEU A 1 102 ? 8.261 -1.962 -9.381 1.00 88.31 102 LEU A C 1
ATOM 832 O O . LEU A 1 102 ? 8.680 -1.980 -10.539 1.00 88.31 102 LEU A O 1
ATOM 836 N N . CYS A 1 103 ? 7.123 -2.560 -9.041 1.00 85.50 103 CYS A N 1
ATOM 837 C CA . CYS A 1 103 ? 6.331 -3.303 -10.004 1.00 85.50 103 CYS A CA 1
ATOM 838 C C . CYS A 1 103 ? 5.797 -2.406 -11.137 1.00 85.50 103 CYS A C 1
ATOM 840 O O . CYS A 1 103 ? 5.743 -2.841 -12.290 1.00 85.50 103 CYS A O 1
ATOM 842 N N . LYS A 1 104 ? 5.437 -1.145 -10.848 1.00 79.94 104 LYS A N 1
ATOM 843 C CA . LYS A 1 104 ? 5.029 -0.173 -11.878 1.00 79.94 104 LYS A CA 1
ATOM 844 C C . LYS A 1 104 ? 6.146 0.072 -12.900 1.00 79.94 104 LYS A C 1
ATOM 846 O O . LYS A 1 104 ? 5.856 0.071 -14.094 1.00 79.94 104 LYS A O 1
ATOM 851 N N . VAL A 1 105 ? 7.396 0.235 -12.456 1.00 83.75 105 VAL A N 1
ATOM 852 C CA . VAL A 1 105 ? 8.564 0.397 -13.349 1.00 83.75 105 VAL A CA 1
ATOM 853 C C . VAL A 1 105 ? 8.735 -0.830 -14.239 1.00 83.75 105 VAL A C 1
ATOM 855 O O . VAL A 1 105 ? 8.775 -0.706 -15.462 1.00 83.75 105 VAL A O 1
ATOM 858 N N . MET A 1 106 ? 8.733 -2.024 -13.642 1.00 83.12 106 MET A N 1
ATOM 859 C CA . MET A 1 106 ? 8.864 -3.282 -14.384 1.00 83.12 106 MET A CA 1
ATOM 860 C C . MET A 1 106 ? 7.775 -3.447 -15.449 1.00 83.12 106 MET A C 1
ATOM 862 O O . MET A 1 106 ? 8.057 -3.899 -16.556 1.00 83.12 106 MET A O 1
ATOM 866 N N . ARG A 1 107 ? 6.533 -3.047 -15.147 1.00 76.50 107 ARG A N 1
ATOM 867 C CA . ARG A 1 107 ? 5.426 -3.080 -16.112 1.00 76.50 107 ARG A CA 1
ATOM 868 C C . ARG A 1 107 ? 5.665 -2.137 -17.289 1.00 76.50 107 ARG A C 1
ATOM 870 O O . ARG A 1 107 ? 5.476 -2.547 -18.429 1.00 76.50 107 ARG A O 1
ATOM 877 N N . LEU A 1 108 ? 6.061 -0.890 -17.026 1.00 74.19 108 LEU A N 1
ATOM 878 C CA . LEU A 1 108 ? 6.322 0.100 -18.081 1.00 74.19 108 LEU A CA 1
ATOM 879 C C . LEU A 1 108 ? 7.468 -0.331 -19.004 1.00 74.19 108 LEU A C 1
ATOM 881 O O . LEU A 1 108 ? 7.468 0.003 -20.183 1.00 74.19 108 LEU A O 1
ATOM 885 N N . ARG A 1 109 ? 8.407 -1.119 -18.477 1.00 76.12 109 ARG A N 1
ATOM 886 C CA . ARG A 1 109 ? 9.551 -1.680 -19.203 1.00 76.12 109 ARG A CA 1
ATOM 887 C C . ARG A 1 109 ? 9.267 -3.043 -19.849 1.00 76.12 109 ARG A C 1
ATOM 889 O O . ARG A 1 109 ? 10.171 -3.639 -20.425 1.00 76.12 109 ARG A O 1
ATOM 896 N N . GLY A 1 110 ? 8.036 -3.554 -19.740 1.00 72.62 110 GLY A N 1
ATOM 897 C CA . GLY A 1 110 ? 7.642 -4.861 -20.280 1.00 72.62 110 GLY A CA 1
ATOM 898 C C . GLY A 1 110 ? 8.268 -6.066 -19.564 1.00 72.62 110 GLY A C 1
ATOM 899 O O . GLY A 1 110 ? 8.175 -7.183 -20.059 1.00 72.62 110 GLY A O 1
ATOM 900 N N . GLN A 1 111 ? 8.891 -5.854 -18.401 1.00 70.19 111 GLN A N 1
ATOM 901 C CA . GLN A 1 111 ? 9.604 -6.871 -17.616 1.00 70.19 111 GLN A CA 1
ATOM 902 C C . GLN A 1 111 ? 8.713 -7.573 -16.582 1.00 70.19 111 GLN A C 1
ATOM 904 O O . GLN A 1 111 ? 9.092 -8.601 -16.026 1.00 70.19 111 GLN A O 1
ATOM 909 N N . LEU A 1 112 ? 7.519 -7.033 -16.321 1.00 62.06 112 LEU A N 1
ATOM 910 C CA . LEU A 1 112 ? 6.471 -7.694 -15.545 1.00 62.06 112 LEU A CA 1
ATOM 911 C C . LEU A 1 112 ? 5.267 -7.967 -16.442 1.00 62.06 112 LEU A C 1
ATOM 913 O O . LEU A 1 112 ? 4.721 -7.044 -17.053 1.00 62.06 112 LEU A O 1
ATOM 917 N N . ARG A 1 113 ? 4.795 -9.214 -16.463 1.00 54.06 113 ARG A N 1
ATOM 918 C CA . ARG A 1 113 ? 3.497 -9.532 -17.064 1.00 54.06 113 ARG A CA 1
ATOM 919 C C . ARG A 1 113 ? 2.379 -9.036 -16.140 1.00 54.06 113 ARG A C 1
ATOM 921 O O . ARG A 1 113 ? 2.495 -9.069 -14.916 1.00 54.06 113 ARG A O 1
ATOM 928 N N . THR A 1 114 ? 1.284 -8.563 -16.729 1.00 48.84 114 THR A N 1
ATOM 929 C CA . THR A 1 114 ? 0.188 -7.817 -16.075 1.00 48.84 114 THR A CA 1
ATOM 930 C C . THR A 1 114 ? -0.436 -8.519 -14.857 1.00 48.84 114 THR A C 1
ATOM 932 O O . THR A 1 114 ? -1.047 -7.857 -14.021 1.00 48.84 114 THR A O 1
ATOM 935 N N . TYR A 1 115 ? -0.269 -9.841 -14.733 1.00 43.34 115 TYR A N 1
ATOM 936 C CA . TYR A 1 115 ? -0.827 -10.672 -13.664 1.00 43.34 115 TYR A CA 1
ATOM 937 C C . TYR A 1 115 ? -0.073 -10.600 -12.320 1.00 43.34 115 TYR A C 1
ATOM 939 O O . TYR A 1 115 ? -0.613 -11.036 -11.307 1.00 43.34 115 TYR A O 1
ATOM 947 N N . GLU A 1 116 ? 1.148 -10.057 -12.263 1.00 42.88 116 GLU A N 1
ATOM 948 C CA . GLU A 1 116 ? 1.944 -10.004 -11.015 1.00 42.88 116 GLU A CA 1
ATOM 949 C C . GLU A 1 116 ? 1.635 -8.775 -10.137 1.00 42.88 116 GLU A C 1
ATOM 951 O O . GLU A 1 116 ? 2.148 -8.650 -9.028 1.00 42.88 116 GLU A O 1
ATOM 956 N N . LEU A 1 117 ? 0.774 -7.873 -10.619 1.00 43.25 117 LEU A N 1
ATOM 957 C CA . LEU A 1 117 ? 0.468 -6.570 -10.009 1.00 43.25 117 LEU A CA 1
ATOM 958 C C . LEU A 1 117 ? -0.985 -6.379 -9.594 1.00 43.25 117 LEU A C 1
ATOM 960 O O . LEU A 1 117 ? -1.380 -5.333 -9.081 1.00 43.25 117 LEU A O 1
ATOM 964 N N . VAL A 1 118 ? -1.802 -7.372 -9.868 1.00 41.91 118 VAL A N 1
ATOM 965 C CA . VAL A 1 118 ? -3.209 -7.336 -9.550 1.00 41.91 118 VAL A CA 1
ATOM 966 C C . VAL A 1 118 ? -3.384 -7.796 -8.108 1.00 41.91 118 VAL A C 1
ATOM 968 O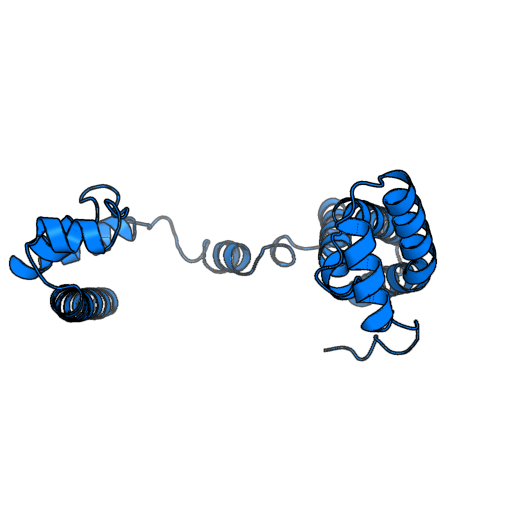 O . VAL A 1 118 ? -2.863 -8.842 -7.717 1.00 41.91 118 VAL A O 1
ATOM 971 N N . SER A 1 119 ? -4.133 -7.032 -7.302 1.00 43.22 119 SER A N 1
ATOM 972 C CA . SER A 1 119 ? -4.600 -7.541 -6.002 1.00 43.22 119 SER A CA 1
ATOM 973 C C . SER A 1 119 ? -5.232 -8.925 -6.200 1.00 43.22 119 SER A C 1
ATOM 975 O O . SER A 1 119 ? -5.704 -9.219 -7.297 1.00 43.22 119 SER A O 1
ATOM 977 N N . TYR A 1 120 ? -5.279 -9.788 -5.181 1.00 39.62 120 TYR A N 1
ATOM 978 C CA . TYR A 1 120 ? -5.873 -11.128 -5.326 1.00 39.62 120 TYR A CA 1
ATOM 979 C C . TYR A 1 120 ? -7.232 -11.100 -6.064 1.00 39.62 120 TYR A C 1
ATOM 981 O O . TYR A 1 120 ? -7.454 -11.894 -6.970 1.00 39.62 120 TYR A O 1
ATOM 989 N N . ALA A 1 121 ? -8.081 -10.102 -5.785 1.00 39.62 121 ALA A N 1
ATOM 990 C CA . ALA A 1 121 ? -9.368 -9.878 -6.459 1.00 39.62 121 ALA A CA 1
ATOM 991 C C . ALA A 1 121 ? -9.261 -9.601 -7.973 1.00 39.62 121 ALA A C 1
ATOM 993 O O . ALA A 1 121 ? -10.123 -9.955 -8.772 1.00 39.62 121 ALA A O 1
ATOM 994 N N . GLN A 1 122 ? -8.192 -8.936 -8.369 1.00 41.56 122 GLN A N 1
ATOM 995 C CA . GLN A 1 122 ? -7.926 -8.441 -9.709 1.00 41.56 122 GLN A CA 1
ATOM 996 C C . GLN A 1 122 ? -7.175 -9.529 -10.517 1.00 41.56 122 GLN A C 1
ATOM 998 O O . GLN A 1 122 ? -7.384 -9.657 -11.720 1.00 41.56 122 GLN A O 1
ATOM 1003 N N . ARG A 1 123 ? -6.399 -10.389 -9.832 1.00 41.22 123 ARG A N 1
ATOM 1004 C CA . ARG A 1 123 ? -5.760 -11.603 -10.365 1.00 41.22 123 ARG A CA 1
ATOM 1005 C C . ARG A 1 123 ? -6.810 -12.661 -10.636 1.00 41.22 123 ARG A C 1
ATOM 1007 O O . ARG A 1 123 ? -6.826 -13.229 -11.718 1.00 41.22 123 ARG A O 1
ATOM 1014 N N . TRP A 1 124 ? -7.745 -12.822 -9.704 1.00 40.16 124 TRP A N 1
ATOM 1015 C CA . TRP A 1 124 ? -8.927 -13.654 -9.883 1.00 40.16 124 TRP A CA 1
ATOM 1016 C C . TRP A 1 124 ? -9.732 -13.222 -11.122 1.00 40.16 124 TRP A C 1
ATOM 1018 O O . TRP A 1 124 ? -10.084 -14.051 -11.952 1.00 40.16 124 TRP A O 1
ATOM 1028 N N . LYS A 1 125 ? -9.912 -11.909 -11.331 1.00 42.62 125 LYS A N 1
ATOM 1029 C CA . LYS A 1 125 ? -10.532 -11.354 -12.548 1.00 42.62 125 LYS A CA 1
ATOM 1030 C C . LYS A 1 125 ? -9.740 -11.576 -13.840 1.00 42.62 125 LYS A C 1
ATOM 1032 O O . LYS A 1 125 ? -10.357 -11.638 -14.889 1.00 42.62 125 LYS A O 1
ATOM 1037 N N . LEU A 1 126 ? -8.413 -11.656 -13.811 1.00 46.09 126 LEU A N 1
ATOM 1038 C CA . LEU A 1 126 ? -7.608 -11.851 -15.025 1.00 46.09 126 LEU A CA 1
ATOM 1039 C C . LEU A 1 126 ? -7.412 -13.334 -15.370 1.00 46.09 126 LEU A C 1
ATOM 1041 O O . LEU A 1 126 ? -7.511 -13.693 -16.536 1.00 46.09 126 LEU A O 1
ATOM 1045 N N . GLU A 1 127 ? -7.167 -14.189 -14.372 1.00 39.59 127 GLU A N 1
ATOM 1046 C CA . GLU A 1 127 ? -7.001 -15.641 -14.557 1.00 39.59 127 GLU A CA 1
ATOM 1047 C C . GLU A 1 127 ? -8.335 -16.329 -14.875 1.00 39.59 127 GLU A C 1
ATOM 1049 O O . GLU A 1 127 ? -8.371 -17.234 -15.703 1.00 39.59 127 GLU A O 1
ATOM 1054 N N . TYR A 1 128 ? -9.438 -15.878 -14.267 1.00 41.16 128 TYR A N 1
ATOM 1055 C CA . TYR A 1 128 ? -10.755 -16.503 -14.431 1.00 41.16 128 TYR A CA 1
ATOM 1056 C C . TYR A 1 128 ? -11.771 -15.626 -15.166 1.00 41.16 128 TYR A C 1
ATOM 1058 O O . TYR A 1 128 ? -12.803 -16.135 -15.586 1.00 41.16 128 TYR A O 1
ATOM 1066 N N . GLY A 1 129 ? -11.502 -14.335 -15.386 1.00 39.56 129 GLY A N 1
ATOM 1067 C CA . GLY A 1 129 ? -12.412 -13.469 -16.151 1.00 39.56 129 GLY A CA 1
ATOM 1068 C C . GLY A 1 129 ? -12.336 -13.654 -17.664 1.00 39.56 129 GLY A C 1
ATOM 1069 O O . GLY A 1 129 ? -13.210 -13.157 -18.355 1.00 39.56 129 GLY A O 1
ATOM 1070 N N . GLY A 1 130 ? -11.330 -14.375 -18.177 1.00 39.84 130 GLY A N 1
ATOM 1071 C CA . GLY A 1 130 ? -11.327 -14.898 -19.552 1.00 39.84 130 GLY A CA 1
ATOM 1072 C C . GLY A 1 130 ? -11.958 -16.294 -19.681 1.00 39.84 130 GLY A C 1
ATOM 1073 O O . GLY A 1 130 ? -12.387 -16.668 -20.767 1.00 39.84 130 GLY A O 1
ATOM 1074 N N . LEU A 1 131 ? -12.037 -17.052 -18.576 1.00 40.03 131 LEU A N 1
ATOM 1075 C CA . LEU A 1 131 ? -12.772 -18.326 -18.480 1.00 40.03 131 LEU A CA 1
ATOM 1076 C C . LEU A 1 131 ? -14.272 -18.100 -18.244 1.00 40.03 131 LEU A C 1
ATOM 1078 O O . LEU A 1 131 ? -15.097 -18.900 -18.675 1.00 40.03 131 LEU A O 1
ATOM 1082 N N . MET A 1 132 ? -14.627 -16.983 -17.610 1.00 40.00 132 MET A N 1
ATOM 1083 C CA . MET A 1 132 ? -15.952 -16.388 -17.706 1.00 40.00 132 MET A CA 1
ATOM 1084 C C . MET A 1 132 ? -16.049 -15.728 -19.078 1.00 40.00 132 MET A C 1
ATOM 1086 O O . MET A 1 132 ? -15.790 -14.537 -19.240 1.00 40.00 132 MET A O 1
ATOM 1090 N N . GLY A 1 133 ? -16.390 -16.530 -20.085 1.00 37.03 133 GLY A N 1
ATOM 1091 C CA . GLY A 1 133 ? -16.859 -16.008 -21.357 1.00 37.03 133 GLY A CA 1
ATOM 1092 C C . GLY A 1 133 ? -17.981 -14.987 -21.149 1.00 37.03 133 GLY A C 1
ATOM 1093 O O . GLY A 1 133 ? -18.540 -14.858 -20.062 1.00 37.03 133 GLY A O 1
ATOM 1094 N N . HIS A 1 134 ? -18.312 -14.268 -22.215 1.00 40.94 134 HIS A N 1
ATOM 1095 C CA . HIS A 1 134 ? -19.540 -13.490 -22.368 1.00 40.94 134 HIS A CA 1
ATOM 1096 C C . HIS A 1 134 ? -20.790 -14.254 -21.873 1.00 40.94 134 HIS A C 1
ATOM 1098 O O . HIS A 1 134 ? -21.506 -14.875 -22.650 1.00 40.94 134 HIS A O 1
ATOM 1104 N N . GLY A 1 135 ? -21.029 -14.224 -20.564 1.00 40.84 135 GLY A N 1
ATOM 1105 C CA . GLY A 1 135 ? -21.933 -15.142 -19.880 1.00 40.84 135 GLY A CA 1
ATOM 1106 C C . GLY A 1 135 ? -22.139 -14.793 -18.406 1.00 40.84 135 GLY A C 1
ATOM 1107 O O . GLY A 1 135 ? -22.558 -15.645 -17.630 1.00 40.84 135 GLY A O 1
ATOM 1108 N N . ASP A 1 136 ? -21.893 -13.543 -18.004 1.00 43.41 136 ASP A N 1
ATOM 1109 C CA . ASP A 1 136 ? -22.613 -12.977 -16.862 1.00 43.41 136 ASP A CA 1
ATOM 1110 C C . ASP A 1 136 ? -24.022 -12.611 -17.353 1.00 43.41 136 ASP A C 1
ATOM 1112 O O . ASP A 1 136 ? -24.390 -11.451 -17.544 1.00 43.41 136 ASP A O 1
ATOM 1116 N N . GLU A 1 137 ? -24.866 -13.632 -17.488 1.00 53.38 137 GLU A N 1
ATOM 1117 C CA . GLU A 1 137 ? -26.210 -13.483 -16.949 1.00 53.38 137 GLU A CA 1
ATOM 1118 C C . GLU A 1 137 ? -26.027 -13.211 -15.455 1.00 53.38 137 GLU A C 1
ATOM 1120 O O . GLU A 1 137 ? -25.874 -14.137 -14.656 1.00 53.38 137 GLU A O 1
ATOM 1125 N N . ASN A 1 138 ? -25.903 -11.915 -15.144 1.00 71.12 138 ASN A N 1
ATOM 1126 C CA . ASN A 1 138 ? -25.626 -11.300 -13.851 1.00 71.12 138 ASN A CA 1
ATOM 1127 C C . ASN A 1 138 ? -25.914 -12.263 -12.688 1.00 71.12 138 ASN A C 1
ATOM 1129 O O . ASN A 1 138 ? -27.055 -12.684 -12.514 1.00 71.12 138 ASN A O 1
ATOM 1133 N N . LEU A 1 139 ? -24.933 -12.561 -11.832 1.00 73.31 139 LEU A N 1
ATOM 1134 C CA . LEU A 1 139 ? -25.145 -13.272 -10.557 1.00 73.31 139 LEU A CA 1
ATOM 1135 C C . LEU A 1 139 ? -26.410 -12.782 -9.818 1.00 73.31 139 LEU A C 1
ATOM 1137 O O . LEU A 1 139 ? -27.160 -13.556 -9.226 1.00 73.31 139 LEU A O 1
ATOM 1141 N N . VAL A 1 140 ? -26.662 -11.475 -9.916 1.00 73.88 140 VAL A N 1
ATOM 1142 C CA . VAL A 1 140 ? -27.873 -10.791 -9.460 1.00 73.88 140 VAL A CA 1
ATOM 1143 C C . VAL A 1 140 ? -29.143 -11.345 -10.120 1.00 73.88 140 VAL A C 1
ATOM 1145 O O . VAL A 1 140 ? -30.092 -11.653 -9.412 1.00 73.88 140 VAL A O 1
ATOM 1148 N N . SER A 1 141 ? -29.174 -11.508 -11.441 1.00 74.06 141 SER A N 1
ATOM 1149 C CA . SER A 1 141 ? -30.265 -12.139 -12.197 1.00 74.06 141 SER A CA 1
ATOM 1150 C C . SER A 1 141 ? -30.490 -13.596 -11.795 1.00 74.06 141 SER A C 1
ATOM 1152 O O . SER A 1 141 ? -31.639 -13.995 -11.634 1.00 74.06 141 SER A O 1
ATOM 1154 N N . LYS A 1 142 ? -29.428 -14.371 -11.537 1.00 79.25 142 LYS A N 1
ATOM 1155 C CA . LYS A 1 142 ? -29.556 -15.764 -11.066 1.00 79.25 142 LYS A CA 1
ATOM 1156 C C . LYS A 1 142 ? -30.153 -15.848 -9.661 1.00 79.25 142 LYS A C 1
ATOM 1158 O O . LYS A 1 142 ? -31.104 -16.592 -9.434 1.00 79.25 142 LYS A O 1
ATOM 1163 N N . ILE A 1 143 ? -29.660 -15.035 -8.724 1.00 82.06 143 ILE A N 1
ATOM 1164 C CA . ILE A 1 143 ? -30.225 -14.956 -7.366 1.00 82.06 143 ILE A CA 1
ATOM 1165 C C . ILE A 1 143 ? -31.670 -14.451 -7.417 1.00 82.06 143 ILE A C 1
ATOM 1167 O O . ILE A 1 143 ? -32.519 -14.970 -6.696 1.00 82.06 143 ILE A O 1
ATOM 1171 N N . LYS A 1 144 ? -31.971 -13.478 -8.286 1.00 78.25 144 LYS A N 1
ATOM 1172 C CA . LYS A 1 144 ? -33.342 -13.018 -8.519 1.00 78.25 144 LYS A CA 1
ATOM 1173 C C . LYS A 1 144 ? -34.227 -14.151 -9.014 1.00 78.25 144 LYS A C 1
ATOM 1175 O O . LYS A 1 144 ? -35.257 -14.358 -8.397 1.00 78.25 144 LYS A O 1
ATOM 1180 N N . ALA A 1 145 ? -33.835 -14.898 -10.045 1.00 78.06 145 ALA A N 1
ATOM 1181 C CA . ALA A 1 145 ? -34.616 -16.027 -10.553 1.00 78.06 145 ALA A CA 1
ATOM 1182 C C . ALA A 1 145 ? -34.897 -17.059 -9.445 1.00 78.06 145 ALA A C 1
ATOM 1184 O O . ALA A 1 145 ? -36.051 -17.366 -9.161 1.00 78.06 145 ALA A O 1
ATOM 1185 N N . ILE A 1 146 ? -33.862 -17.466 -8.700 1.00 85.06 146 ILE A N 1
ATOM 1186 C CA . ILE A 1 146 ? -33.995 -18.394 -7.563 1.00 85.06 146 ILE A CA 1
ATOM 1187 C C . ILE A 1 146 ? -34.960 -17.863 -6.498 1.00 85.06 146 ILE A C 1
ATOM 1189 O O . ILE A 1 146 ? -35.750 -18.623 -5.936 1.00 85.06 146 ILE A O 1
ATOM 1193 N N . MET A 1 147 ? -34.886 -16.568 -6.185 1.00 83.50 147 MET A N 1
ATOM 1194 C CA . MET A 1 147 ? -35.765 -15.951 -5.195 1.00 83.50 147 MET A CA 1
ATOM 1195 C C . MET A 1 147 ? -37.181 -15.740 -5.730 1.00 83.50 147 MET A C 1
ATOM 1197 O O . MET A 1 147 ? -38.130 -15.884 -4.965 1.00 83.50 147 MET A O 1
ATOM 1201 N N . MET A 1 148 ? -37.355 -15.465 -7.021 1.00 76.69 148 MET A N 1
ATOM 1202 C CA . MET A 1 148 ? -38.665 -15.383 -7.666 1.00 76.69 148 MET A CA 1
ATOM 1203 C C . MET A 1 148 ? -39.385 -16.735 -7.652 1.00 76.69 148 MET A C 1
ATOM 1205 O O . MET A 1 148 ? -40.598 -16.749 -7.442 1.00 76.69 148 MET A O 1
ATOM 1209 N N . ASP A 1 149 ? -38.645 -17.842 -7.712 1.00 79.69 149 ASP A N 1
ATOM 1210 C CA . ASP A 1 149 ? -39.176 -19.211 -7.610 1.00 79.69 149 ASP A CA 1
ATOM 1211 C C . ASP A 1 149 ? -39.226 -19.756 -6.169 1.00 79.69 149 ASP A C 1
ATOM 1213 O O . ASP A 1 149 ? -39.713 -20.859 -5.920 1.00 79.69 149 ASP A O 1
ATOM 1217 N N . ALA A 1 150 ? -38.730 -19.002 -5.183 1.00 81.94 150 ALA A N 1
ATOM 1218 C CA . ALA A 1 150 ? -38.717 -19.428 -3.785 1.00 81.94 150 ALA A CA 1
ATOM 1219 C C . ALA A 1 150 ? -40.130 -19.448 -3.156 1.00 81.94 150 ALA A C 1
ATOM 1221 O O . ALA A 1 150 ? -41.069 -18.840 -3.674 1.00 81.94 150 ALA A O 1
ATOM 1222 N N . PRO A 1 151 ? -40.312 -20.074 -1.980 1.00 87.12 151 PRO A N 1
ATOM 122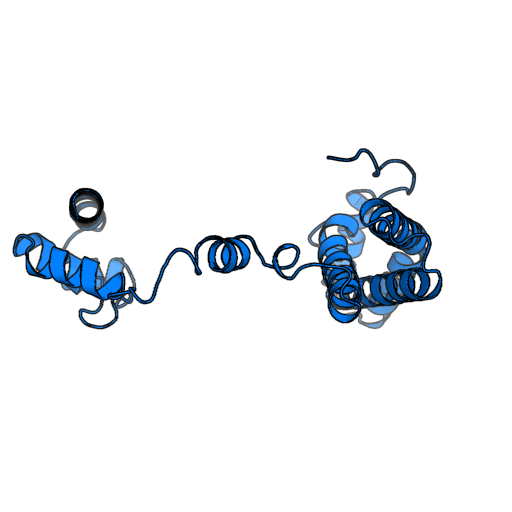3 C CA . PRO A 1 151 ? -41.538 -19.920 -1.201 1.00 87.12 151 PRO A CA 1
ATOM 1224 C C . PRO A 1 151 ? -41.831 -18.448 -0.865 1.00 87.12 151 PRO A C 1
ATOM 1226 O O . PRO A 1 151 ? -40.914 -17.667 -0.597 1.00 87.12 151 PRO A O 1
ATOM 1229 N N . THR A 1 152 ? -43.113 -18.066 -0.828 1.00 80.94 152 THR A N 1
ATOM 1230 C CA . THR A 1 152 ? -43.564 -16.681 -0.569 1.00 80.94 152 THR A CA 1
ATOM 1231 C C . THR A 1 152 ? -42.971 -16.097 0.709 1.00 80.94 152 THR A C 1
ATOM 1233 O O . THR A 1 152 ? -42.540 -14.947 0.727 1.00 80.94 152 THR A O 1
ATOM 1236 N N . GLU A 1 153 ? -42.870 -16.910 1.758 1.00 84.44 153 GLU A N 1
ATOM 1237 C CA . GLU A 1 153 ? -42.253 -16.503 3.016 1.00 84.44 153 GLU A CA 1
ATOM 1238 C C . GLU A 1 153 ? -40.789 -16.071 2.809 1.00 84.44 153 GLU A C 1
ATOM 1240 O O . GLU A 1 153 ? -40.363 -15.033 3.308 1.00 84.44 153 GLU A O 1
ATOM 1245 N N . TYR A 1 154 ? -40.008 -16.806 2.014 1.00 84.69 154 TYR A N 1
ATOM 1246 C CA . TYR A 1 154 ? -38.591 -16.497 1.796 1.00 84.69 154 TYR A CA 1
ATOM 1247 C C . TYR A 1 154 ? -38.426 -15.220 0.976 1.00 84.69 154 TYR A C 1
ATOM 1249 O O . TYR A 1 154 ? -37.567 -14.400 1.299 1.00 84.69 154 TYR A O 1
ATOM 1257 N N . LYS A 1 155 ? -39.293 -15.012 -0.023 1.00 83.12 155 LYS A N 1
ATOM 1258 C CA . L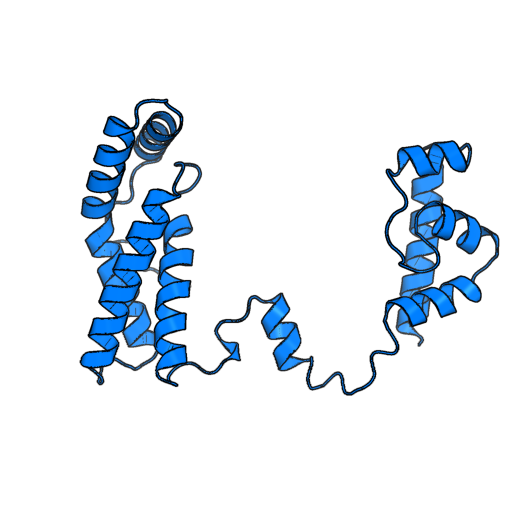YS A 1 155 ? -39.360 -13.762 -0.794 1.00 83.12 155 LYS A CA 1
ATOM 1259 C C . LYS A 1 155 ? -39.609 -12.557 0.103 1.00 83.12 155 LYS A C 1
ATOM 1261 O O . LYS A 1 155 ? -38.863 -11.585 0.024 1.00 83.12 155 LYS A O 1
ATOM 1266 N N . GLN A 1 156 ? -40.618 -12.633 0.970 1.00 82.19 156 GLN A N 1
ATOM 1267 C CA . GLN A 1 156 ? -40.992 -11.532 1.861 1.00 82.19 156 GLN A CA 1
ATOM 1268 C C . GLN A 1 156 ? -39.821 -11.104 2.749 1.00 82.19 156 GLN A C 1
ATOM 1270 O O . GLN A 1 156 ? -39.453 -9.932 2.773 1.00 82.19 156 GLN A O 1
ATOM 1275 N N . TRP A 1 157 ? -39.177 -12.057 3.423 1.00 85.50 157 TRP A N 1
ATOM 1276 C CA . TRP A 1 157 ? -38.040 -11.764 4.297 1.00 85.50 157 TRP A CA 1
ATOM 1277 C C . TRP A 1 157 ? -36.813 -11.262 3.530 1.00 85.50 157 TRP A C 1
ATOM 1279 O O . TRP A 1 157 ? -36.138 -10.333 3.978 1.00 85.50 157 TRP A O 1
ATOM 1289 N N . PHE A 1 158 ? -36.519 -11.852 2.372 1.00 87.50 158 PHE A N 1
ATOM 1290 C CA . PHE A 1 158 ? -35.362 -11.478 1.567 1.00 87.50 158 PHE A CA 1
ATOM 1291 C C . PHE A 1 158 ? -35.507 -10.071 0.973 1.00 87.50 158 PHE A C 1
ATOM 1293 O O . PHE A 1 158 ? -34.600 -9.254 1.124 1.00 87.50 158 PHE A O 1
ATOM 1300 N N . PHE A 1 159 ? -36.663 -9.740 0.388 1.00 84.81 159 PHE A N 1
ATOM 1301 C CA . PHE A 1 159 ? -36.918 -8.420 -0.206 1.00 84.81 159 PHE A CA 1
ATOM 1302 C C . PHE A 1 159 ? -37.304 -7.337 0.815 1.00 84.81 159 PHE A C 1
ATOM 1304 O O . PHE A 1 159 ? -37.257 -6.140 0.520 1.00 84.81 159 PHE A O 1
ATOM 1311 N N . ALA A 1 160 ? -37.604 -7.717 2.060 1.00 83.56 160 ALA A N 1
ATOM 1312 C CA . ALA A 1 160 ? -37.588 -6.769 3.169 1.00 83.56 160 ALA A CA 1
ATOM 1313 C C . ALA A 1 160 ? -36.156 -6.270 3.440 1.00 83.56 160 ALA A C 1
ATOM 1315 O O . ALA A 1 160 ? -35.948 -5.082 3.715 1.00 83.56 160 ALA A O 1
ATOM 1316 N N . ARG A 1 161 ? -35.151 -7.152 3.327 1.00 86.38 161 ARG A N 1
ATOM 1317 C CA . ARG A 1 161 ? -33.741 -6.821 3.577 1.00 86.38 161 ARG A CA 1
ATOM 1318 C C . ARG A 1 161 ? -33.052 -6.172 2.379 1.00 86.38 161 ARG A C 1
ATOM 1320 O O . ARG A 1 161 ? -32.288 -5.221 2.578 1.00 86.38 161 ARG A O 1
ATOM 1327 N N . TYR A 1 162 ? -33.293 -6.698 1.185 1.00 89.06 162 TYR A N 1
ATOM 1328 C CA . TYR A 1 162 ? -32.608 -6.336 -0.051 1.00 89.06 162 TYR A CA 1
ATOM 1329 C C . TYR A 1 162 ? -33.566 -5.712 -1.056 1.00 89.06 162 TYR A C 1
ATOM 1331 O O . TYR A 1 162 ? -34.737 -6.065 -1.129 1.00 89.06 162 TYR A O 1
ATOM 1339 N N . ASP A 1 163 ? -33.054 -4.780 -1.843 1.00 83.44 163 ASP A N 1
ATOM 1340 C CA . ASP A 1 163 ? -33.801 -4.183 -2.933 1.00 83.44 163 ASP A CA 1
ATOM 1341 C C . ASP A 1 163 ? -34.025 -5.192 -4.071 1.00 83.44 163 ASP A C 1
ATOM 1343 O O . ASP A 1 163 ? -33.105 -5.915 -4.454 1.00 83.44 163 ASP A O 1
ATOM 1347 N N . CYS A 1 164 ? -35.246 -5.267 -4.600 1.00 71.94 164 CYS A N 1
ATOM 1348 C CA . CYS A 1 164 ? -35.622 -6.286 -5.583 1.00 71.94 164 CYS A CA 1
ATOM 1349 C C . CYS A 1 164 ? -34.906 -6.125 -6.930 1.00 71.94 164 CYS A C 1
ATOM 1351 O O . CYS A 1 164 ? -34.737 -7.112 -7.643 1.00 71.94 164 CYS A O 1
ATOM 1353 N N . GLU A 1 165 ? -34.438 -4.922 -7.266 1.00 65.69 165 GLU A N 1
ATOM 1354 C CA . GLU A 1 165 ? -33.757 -4.646 -8.529 1.00 65.69 165 GLU A CA 1
ATOM 1355 C C . GLU A 1 165 ? -32.238 -4.678 -8.383 1.00 65.69 165 GLU A C 1
ATOM 1357 O O . GLU A 1 165 ? -31.540 -5.246 -9.223 1.00 65.69 165 GLU A O 1
ATOM 1362 N N . THR A 1 166 ? -31.705 -4.114 -7.306 1.00 74.75 166 THR A N 1
ATOM 1363 C CA . THR A 1 166 ? -30.250 -3.968 -7.142 1.00 74.75 166 THR A CA 1
ATOM 1364 C C . THR A 1 166 ? -29.627 -4.995 -6.198 1.00 74.75 166 THR A C 1
ATOM 1366 O O . THR A 1 166 ? -28.402 -5.092 -6.137 1.00 74.75 166 THR A O 1
ATOM 1369 N N . LEU A 1 167 ? -30.440 -5.743 -5.438 1.00 78.69 167 LEU A N 1
ATOM 1370 C CA . LEU A 1 167 ? -30.027 -6.604 -4.318 1.00 78.69 167 LEU A CA 1
ATOM 1371 C C . LEU A 1 167 ? -29.153 -5.889 -3.273 1.00 78.69 167 LEU A C 1
ATOM 1373 O O . LEU A 1 167 ? -28.496 -6.528 -2.448 1.00 78.69 167 LEU A O 1
ATOM 1377 N N . LYS A 1 168 ? -29.163 -4.550 -3.261 1.00 84.56 168 LYS A N 1
ATOM 1378 C CA . LYS A 1 168 ? -28.486 -3.759 -2.236 1.00 84.56 168 LYS A CA 1
ATOM 1379 C C . LYS A 1 168 ? -29.306 -3.765 -0.945 1.00 84.56 168 LYS A C 1
ATOM 1381 O O . LYS A 1 168 ? -30.537 -3.784 -0.999 1.00 84.56 168 LYS A O 1
ATOM 1386 N N . PRO A 1 169 ? -28.666 -3.748 0.232 1.00 85.62 169 PRO A N 1
ATOM 1387 C CA . PRO A 1 169 ? -29.400 -3.750 1.488 1.00 85.62 169 PRO A CA 1
ATOM 1388 C C . PRO A 1 169 ? -30.169 -2.432 1.696 1.00 85.62 169 PRO A C 1
ATOM 1390 O O . PRO A 1 169 ? -29.582 -1.358 1.611 1.00 85.62 169 PRO A O 1
ATOM 1393 N N . ARG A 1 170 ? -31.464 -2.507 2.030 1.00 81.50 170 ARG A N 1
ATOM 1394 C CA . ARG A 1 170 ? -32.386 -1.356 2.193 1.00 81.50 170 ARG A CA 1
ATOM 1395 C C . ARG A 1 170 ? -32.250 -0.580 3.521 1.00 81.50 170 ARG A C 1
ATOM 1397 O O . ARG A 1 170 ? -33.166 0.135 3.901 1.00 81.50 170 ARG A O 1
ATOM 1404 N N . GLY A 1 171 ? -31.150 -0.748 4.259 1.00 83.25 171 GLY A N 1
ATOM 1405 C CA . GLY A 1 171 ? -30.952 -0.135 5.584 1.00 83.25 171 GLY A CA 1
ATOM 1406 C C . GLY A 1 171 ? -30.207 -1.037 6.567 1.00 83.25 171 GLY A C 1
ATOM 1407 O O . GLY A 1 171 ? -29.448 -1.924 6.156 1.00 83.25 171 GLY A O 1
ATOM 1408 N N . SER A 1 172 ? -30.424 -0.845 7.866 1.00 87.75 172 SER A N 1
ATOM 1409 C CA . SER A 1 172 ? -29.869 -1.720 8.898 1.00 87.75 172 SER A CA 1
ATOM 1410 C C . SER A 1 172 ? -30.697 -3.004 9.066 1.00 87.75 172 SER A C 1
ATOM 1412 O O . SER A 1 172 ? -31.806 -3.165 8.542 1.00 87.75 172 SER A O 1
ATOM 1414 N N . VAL A 1 173 ? -30.143 -3.968 9.804 1.00 86.31 173 VAL A N 1
ATOM 1415 C CA . VAL A 1 173 ? -30.889 -5.175 10.184 1.00 86.31 173 VAL A CA 1
ATOM 1416 C C . VAL A 1 173 ? -32.063 -4.818 11.098 1.00 86.31 173 VAL A C 1
ATOM 1418 O O . VAL A 1 173 ? -33.142 -5.385 10.936 1.00 86.31 173 VAL A O 1
ATOM 1421 N N . MET A 1 174 ? -31.887 -3.846 11.998 1.00 85.69 174 MET A N 1
ATOM 1422 C CA . MET A 1 174 ? -32.937 -3.430 12.928 1.00 85.69 174 MET A CA 1
ATOM 1423 C C . MET A 1 174 ? -34.123 -2.795 12.196 1.00 85.69 174 MET A C 1
ATOM 1425 O O . MET A 1 174 ? -35.263 -3.143 12.478 1.00 85.69 174 MET A O 1
ATOM 1429 N N . ASP A 1 175 ? -33.869 -1.997 11.156 1.00 86.31 175 ASP A N 1
ATOM 1430 C CA . ASP A 1 175 ? -34.930 -1.433 10.303 1.00 86.31 175 ASP A CA 1
ATOM 1431 C C . ASP A 1 175 ? -35.733 -2.524 9.592 1.00 86.31 175 ASP A C 1
ATOM 1433 O O . ASP A 1 175 ? -36.917 -2.373 9.302 1.00 86.31 175 ASP A O 1
ATOM 1437 N N . THR A 1 176 ? -35.086 -3.647 9.283 1.00 85.81 176 THR A N 1
ATOM 1438 C CA . THR A 1 176 ? -35.758 -4.811 8.697 1.00 85.81 176 THR A CA 1
ATOM 1439 C C . THR A 1 176 ? -36.585 -5.548 9.750 1.00 85.81 176 THR A C 1
ATOM 1441 O O . THR A 1 176 ? -37.714 -5.933 9.470 1.00 85.81 176 THR A O 1
ATOM 1444 N N . CYS A 1 177 ? -36.063 -5.694 10.970 1.00 87.06 177 CYS A N 1
ATOM 1445 C CA . CYS A 1 177 ? -36.784 -6.305 12.088 1.00 87.06 177 CYS A CA 1
ATOM 1446 C C . CYS A 1 177 ? -38.033 -5.500 12.465 1.00 87.06 177 CYS A C 1
ATOM 1448 O O . CYS A 1 177 ? -39.093 -6.089 12.651 1.00 87.06 177 CYS A O 1
ATOM 1450 N N . ASN A 1 178 ? -37.921 -4.169 12.489 1.00 87.38 178 ASN A N 1
ATOM 1451 C CA . ASN A 1 178 ? -39.027 -3.253 12.762 1.00 87.38 178 ASN A CA 1
ATOM 1452 C C . ASN A 1 178 ? -40.098 -3.326 11.665 1.00 87.38 178 ASN A C 1
ATOM 1454 O O . ASN A 1 178 ? -41.276 -3.473 11.972 1.00 87.38 178 ASN A O 1
ATOM 1458 N N . ARG A 1 179 ? -39.700 -3.313 10.381 1.00 84.56 179 ARG A N 1
ATOM 1459 C CA . ARG A 1 179 ? -40.637 -3.456 9.245 1.00 84.56 179 ARG A CA 1
ATOM 1460 C C . ARG A 1 179 ? -41.361 -4.801 9.225 1.00 84.56 179 ARG A C 1
ATOM 1462 O O . ARG A 1 179 ? -42.503 -4.867 8.791 1.00 84.56 179 ARG A O 1
ATOM 1469 N N . MET A 1 180 ? -40.702 -5.857 9.697 1.00 86.31 180 MET A N 1
ATOM 1470 C CA . MET A 1 180 ? -41.269 -7.206 9.782 1.00 86.31 180 MET A CA 1
ATOM 1471 C C . MET A 1 180 ? -41.910 -7.508 11.147 1.00 86.31 180 MET A C 1
ATOM 1473 O O . MET A 1 180 ? -42.327 -8.641 11.373 1.00 86.31 180 MET A O 1
ATOM 1477 N N . ASN A 1 181 ? -41.959 -6.522 12.053 1.00 90.00 181 ASN A N 1
ATOM 1478 C CA . ASN A 1 181 ? -42.450 -6.632 13.427 1.00 90.00 181 ASN A CA 1
ATOM 1479 C C . ASN A 1 181 ? -41.952 -7.893 14.163 1.00 90.00 181 ASN A C 1
ATOM 1481 O O . ASN A 1 181 ? -42.731 -8.710 14.655 1.00 90.00 181 ASN A O 1
ATOM 1485 N N . CYS A 1 182 ? -40.633 -8.096 14.188 1.00 88.88 182 CYS A N 1
ATOM 1486 C CA . CYS A 1 182 ? -40.029 -9.296 14.764 1.00 88.88 182 CYS A CA 1
ATOM 1487 C C . CYS A 1 182 ? -38.780 -8.992 15.594 1.00 88.88 182 CYS A C 1
ATOM 1489 O O . CYS A 1 182 ? -38.106 -7.983 15.392 1.00 88.88 182 CYS A O 1
ATOM 1491 N N . SER A 1 183 ? -38.407 -9.920 16.479 1.00 92.62 183 SER A N 1
ATOM 1492 C CA . SER A 1 183 ? -37.137 -9.831 17.198 1.00 92.62 183 SER A CA 1
ATOM 1493 C C . SER A 1 183 ? -35.939 -10.128 16.289 1.00 92.62 183 SER A C 1
ATOM 1495 O O . SER A 1 183 ? -36.019 -10.927 15.350 1.00 92.62 183 SER A O 1
ATOM 1497 N N . HIS A 1 184 ? -34.785 -9.554 16.631 1.00 89.88 184 HIS A N 1
ATOM 1498 C CA . HIS A 1 184 ? -33.530 -9.767 15.907 1.00 89.88 184 HIS A CA 1
ATOM 1499 C C . HIS A 1 184 ? -33.153 -11.256 15.777 1.00 89.88 184 HIS A C 1
ATOM 1501 O O . HIS A 1 184 ? -32.696 -11.703 14.725 1.00 89.88 184 HIS A O 1
ATOM 1507 N N . GLU A 1 185 ? -33.382 -12.055 16.824 1.00 90.44 185 GLU A N 1
ATOM 1508 C CA . GLU A 1 185 ? -33.091 -13.495 16.802 1.00 90.44 185 GLU A CA 1
ATOM 1509 C C . GLU A 1 185 ? -34.023 -14.261 15.851 1.00 90.44 185 GLU A C 1
ATOM 1511 O O . GLU A 1 185 ? -33.586 -15.181 15.154 1.00 90.44 185 GLU A O 1
ATOM 1516 N N . THR A 1 186 ? -35.288 -13.846 15.753 1.00 89.38 186 THR A N 1
ATOM 1517 C CA . THR A 1 186 ? -36.246 -14.418 14.797 1.00 89.38 186 THR A CA 1
ATOM 1518 C C . THR A 1 186 ? -35.815 -14.120 13.365 1.00 89.38 186 THR A C 1
ATOM 1520 O O . THR A 1 186 ? -35.704 -15.044 12.553 1.00 89.38 186 THR A O 1
ATOM 1523 N N . TYR A 1 187 ? -35.468 -12.860 13.081 1.00 91.38 187 TYR A N 1
ATOM 1524 C CA . TYR A 1 187 ? -34.896 -12.451 11.798 1.00 91.38 187 TYR A CA 1
ATOM 1525 C C . TYR A 1 187 ? -33.642 -13.268 11.458 1.00 91.38 187 TYR A C 1
ATOM 1527 O O . TYR A 1 187 ? -33.545 -13.838 10.370 1.00 91.38 187 TYR A O 1
ATOM 1535 N N . ARG A 1 188 ? -32.695 -13.398 12.398 1.00 91.19 188 ARG A N 1
ATOM 1536 C CA . ARG A 1 188 ? -31.438 -14.131 12.190 1.00 91.19 188 ARG A CA 1
ATOM 1537 C C . ARG A 1 188 ? -31.690 -15.589 11.813 1.00 91.19 188 ARG A C 1
ATOM 1539 O O . ARG A 1 188 ? -31.079 -16.092 10.868 1.00 91.19 188 ARG A O 1
ATOM 1546 N N . ARG A 1 189 ? -32.598 -16.270 12.523 1.00 91.81 189 ARG A N 1
ATOM 1547 C CA . ARG A 1 189 ? -32.968 -17.667 12.239 1.00 91.81 189 ARG A CA 1
ATOM 1548 C C . ARG A 1 189 ? -33.605 -17.814 10.858 1.00 91.81 189 ARG A C 1
ATOM 1550 O O . ARG A 1 189 ? -33.229 -18.727 10.124 1.00 91.81 189 ARG A O 1
ATOM 1557 N N . LYS A 1 190 ? -34.526 -16.919 10.489 1.00 90.88 190 LYS A N 1
ATOM 1558 C CA . LYS A 1 190 ? -35.189 -16.923 9.173 1.00 90.88 190 LYS A CA 1
ATOM 1559 C C . LYS A 1 190 ? -34.191 -16.643 8.047 1.00 90.88 190 LYS A C 1
ATOM 1561 O O . LYS A 1 190 ? -34.100 -17.424 7.104 1.00 90.88 190 LYS A O 1
ATOM 1566 N N . MET A 1 191 ? -33.358 -15.616 8.193 1.00 91.44 191 MET A N 1
ATOM 1567 C CA . MET A 1 191 ? -32.372 -15.232 7.180 1.00 91.44 191 MET A CA 1
ATOM 1568 C C . MET A 1 191 ? -31.268 -16.282 7.002 1.00 91.44 191 MET A C 1
ATOM 1570 O O . MET A 1 191 ? -30.788 -16.495 5.890 1.00 91.44 191 MET A O 1
ATOM 1574 N N . LYS A 1 192 ? -30.895 -17.008 8.067 1.00 92.62 192 LYS A N 1
ATOM 1575 C CA . LYS A 1 192 ? -29.984 -18.160 7.963 1.00 92.62 192 LYS A CA 1
ATOM 1576 C C . LYS A 1 192 ? -30.557 -19.249 7.048 1.00 92.62 192 LYS A C 1
ATOM 1578 O O . LYS A 1 192 ? -29.830 -19.734 6.186 1.00 92.62 192 LYS A O 1
ATOM 1583 N N . LYS A 1 193 ? -31.843 -19.594 7.205 1.00 93.25 193 LYS A N 1
ATOM 1584 C CA . LYS A 1 193 ? -32.529 -20.585 6.354 1.00 93.25 193 LYS A CA 1
ATOM 1585 C C . LYS A 1 193 ? -32.613 -20.124 4.897 1.00 93.25 193 LYS A C 1
ATOM 1587 O O . LYS A 1 193 ? -32.307 -20.898 4.001 1.00 93.25 193 LYS A O 1
ATOM 1592 N N . ILE A 1 194 ? -32.941 -18.852 4.667 1.00 91.44 194 ILE A N 1
ATOM 1593 C CA . ILE A 1 194 ? -33.032 -18.271 3.317 1.00 91.44 194 ILE A CA 1
ATOM 1594 C C . ILE A 1 194 ? -31.667 -18.277 2.618 1.00 91.44 194 ILE A C 1
ATOM 1596 O O . ILE A 1 194 ? -31.552 -18.714 1.479 1.00 91.44 194 ILE A O 1
ATOM 1600 N N . ASN A 1 195 ? -30.602 -17.868 3.312 1.00 91.25 195 ASN A N 1
ATOM 1601 C CA . ASN A 1 195 ? -29.250 -17.901 2.750 1.00 91.25 195 ASN A CA 1
ATOM 1602 C C . ASN A 1 195 ? -28.769 -19.327 2.462 1.00 91.25 195 ASN A C 1
ATOM 1604 O O . ASN A 1 195 ? -28.029 -19.542 1.504 1.00 91.25 195 ASN A O 1
ATOM 1608 N N . GLN A 1 196 ? -29.168 -20.298 3.286 1.00 91.38 196 GLN A N 1
ATOM 1609 C CA . GLN A 1 196 ? -28.895 -21.706 3.021 1.00 91.38 196 GLN A CA 1
ATOM 1610 C C . GLN A 1 196 ? -29.629 -22.182 1.758 1.00 91.38 196 GLN A C 1
ATOM 1612 O O . GLN A 1 196 ? -28.983 -22.736 0.875 1.00 91.38 196 GLN A O 1
ATOM 1617 N N . TYR A 1 197 ? -30.919 -21.864 1.624 1.00 91.44 197 TYR A N 1
ATOM 1618 C CA . TYR A 1 197 ? -31.722 -22.178 0.439 1.00 91.44 197 TYR A CA 1
ATOM 1619 C C . TYR A 1 197 ? -31.110 -21.616 -0.852 1.00 91.44 197 TYR A C 1
ATOM 1621 O O . TYR A 1 197 ? -30.930 -22.345 -1.825 1.00 91.44 197 TYR A O 1
ATOM 1629 N N . VAL A 1 198 ? -30.715 -20.337 -0.850 1.00 88.25 198 VAL A N 1
ATOM 1630 C CA . VAL A 1 198 ? -30.068 -19.710 -2.015 1.00 88.25 198 VAL A CA 1
ATOM 1631 C C . VAL A 1 198 ? -28.757 -20.418 -2.355 1.00 88.25 198 VAL A C 1
ATOM 1633 O O . VAL A 1 198 ? -28.501 -20.703 -3.519 1.00 88.25 198 VAL A O 1
ATOM 1636 N N . ARG A 1 199 ? -27.928 -20.753 -1.357 1.00 87.81 199 ARG A N 1
ATOM 1637 C CA . ARG A 1 199 ? -26.657 -21.462 -1.585 1.00 87.81 199 ARG A CA 1
ATOM 1638 C C . ARG A 1 199 ? -26.851 -22.859 -2.161 1.00 87.81 199 ARG A C 1
ATOM 1640 O O . ARG A 1 199 ? -26.045 -23.271 -2.986 1.00 87.81 199 ARG A O 1
ATOM 1647 N N . GLU A 1 200 ? -27.866 -23.585 -1.709 1.00 89.31 200 GLU A N 1
ATOM 1648 C CA . GLU A 1 200 ? -28.184 -24.921 -2.217 1.00 89.31 200 GLU A CA 1
ATOM 1649 C C . GLU A 1 200 ? -28.647 -24.843 -3.674 1.00 89.31 200 GLU A C 1
ATOM 1651 O O . GLU A 1 200 ? -28.102 -25.547 -4.520 1.00 89.31 200 GLU A O 1
ATOM 1656 N N . LYS A 1 201 ? -29.548 -23.908 -3.996 1.00 86.38 201 LYS A N 1
ATOM 1657 C CA . LYS A 1 201 ? -30.034 -23.700 -5.367 1.00 86.38 201 LYS A CA 1
ATOM 1658 C C . LYS A 1 201 ? -28.951 -23.208 -6.329 1.00 86.38 201 LYS A C 1
ATOM 1660 O O . LYS A 1 201 ? -28.899 -23.665 -7.462 1.00 86.38 201 LYS A O 1
ATOM 1665 N N . MET A 1 202 ? -28.037 -22.361 -5.859 1.00 79.75 202 MET A N 1
ATOM 1666 C CA . MET A 1 202 ? -26.884 -21.887 -6.637 1.00 79.75 202 MET A CA 1
ATOM 1667 C C . MET A 1 202 ? -25.842 -22.976 -6.936 1.00 79.75 202 MET A C 1
ATOM 1669 O O . MET A 1 202 ? -24.971 -22.748 -7.764 1.00 79.75 202 MET A O 1
ATOM 1673 N N . ARG A 1 203 ? -25.874 -24.122 -6.240 1.00 79.62 203 ARG A N 1
ATOM 1674 C CA . ARG A 1 203 ? -24.996 -25.275 -6.524 1.00 79.62 203 ARG A CA 1
ATOM 1675 C C . ARG A 1 203 ? -25.607 -26.255 -7.523 1.00 79.62 203 ARG A C 1
ATOM 1677 O O . ARG A 1 203 ? -24.884 -27.090 -8.052 1.00 79.62 203 ARG A O 1
ATOM 1684 N N . THR A 1 204 ? -26.923 -26.200 -7.704 1.00 68.31 204 THR A N 1
ATOM 1685 C CA . THR A 1 204 ? -27.686 -27.087 -8.595 1.00 68.31 204 THR A CA 1
ATOM 1686 C C . THR A 1 204 ? -28.036 -26.452 -9.941 1.00 68.31 204 THR A C 1
ATOM 1688 O O . THR A 1 204 ? -28.528 -27.164 -10.810 1.00 68.31 204 THR A O 1
ATOM 1691 N N . CYS A 1 205 ? -27.815 -25.142 -10.094 1.00 52.34 205 CYS A N 1
ATOM 1692 C CA . CYS A 1 205 ? -27.902 -24.400 -11.354 1.00 52.34 205 CYS A CA 1
ATOM 1693 C C . CYS A 1 205 ? -26.503 -24.191 -11.939 1.00 52.34 205 CYS A C 1
ATOM 1695 O O . CYS A 1 205 ? -26.399 -24.149 -13.181 1.00 52.34 205 CYS A O 1
#

pLDDT: mean 79.7, std 17.54, range [34.12, 96.38]

Sequence (205 aa):
MVDGYRSIPMLSESQISMVRNIFKGDDENLKVETRAILAYHYMPWVHRFCGDFAQKHRVMGDKVLVNELYQSGYLGFMESLENYNGAVKIPYYSGKYIHGRLCKVMRLRGQLRTYELVSYAQRWKLEYGGLMGHGDENLVSKIKAIMMDAPTEYKQWFFARYDCETLKPRGSVMDTCNRMNCSHETYRRKMKKINQYVREKMRTC

Foldseek 3Di:
DDPPPPDADFDDPVRLVVLLVQLVDPDVVSLVVSLVVVLVRCLVVLQVLLVVVCVVLVVVVPPVLSVQLSVQLSVLLSVQSVVDNSPDGSCVRSVVSSVQSNVVSCVVVVSDDPLVNADPVRNCCVVCVVVPDPDPPPPLVLLLVLLVPDPPLLVLLQCLQAPSPPRHGPDDLVSSCVVVVHDSVVSVVSVVVSVVSSVVVVVVD